Protein AF-A0A2H3NQJ5-F1 (afdb_monomer)

Solvent-accessible surface area (backbone atoms only — not comparable to full-atom values): 18533 Å² total; per-residue (Å²): 135,84,76,85,80,83,85,77,84,80,82,79,84,78,83,82,82,80,86,74,90,75,96,85,81,96,74,94,71,88,72,76,87,71,74,86,77,77,56,73,77,64,46,56,63,53,41,57,52,48,62,59,44,71,72,45,88,49,68,68,53,41,52,52,51,53,57,55,57,72,70,55,54,67,68,58,48,30,53,43,52,56,55,39,70,74,46,59,69,73,58,28,51,56,53,50,62,65,46,46,62,56,49,49,56,52,41,46,54,53,48,50,57,35,65,70,39,98,75,37,52,49,66,61,46,40,46,44,58,22,36,66,80,35,66,71,57,62,62,66,58,50,50,51,51,47,51,51,52,34,52,49,50,47,69,78,42,76,84,56,52,71,71,62,32,53,53,48,48,27,42,42,40,25,73,76,62,52,29,34,42,36,79,91,57,62,82,47,70,54,27,63,23,49,60,46,19,71,73,68,24,32,17,40,33,58,43,37,32,46,53,51,46,57,35,28,54,74,66,69,44,62,52,36,43,26,63,44,73,101,46,32,32,31,30,40,53,64,99,85,48,75,46,34,30,27,40,30,70,45,20,42,77,40,53,74,68,53,56,44,50,47,29,51,74,67,76,38,82,84,53,76,75,56,74,36,70,48,51,43,54,58,52,50,52,49,54,50,48,56,52,32,54,49,20,58,77,70,67,38,62,66,59,25,46,54,46,25,59,70,38,31,92,81,35,88,88,41,74,52,82,130

Foldseek 3Di:
DDDDDDDDDDDDDDDDDDDDDDPDDDDDDPDDPDDPDDPPVVLVVVLVVLLVLCPDPDPVSVVVSLVVLLPDDLVSQLVSLVVLVVDDPVSSVVVVVVCLVSQLVSLLVQLCVQLVDPARDLLSLLQSVQCNVPSNQDSVVLVVLLLVLLVVLCVVCVPDDAPRSLLVLLLCLCPVVVQEEPPPCNLPLLLLRQSSCSVVSYHAQLSLVSSSVSSCVSVVFQKFWFDFVVHIWMWGDDPPDIWIFGSHHSGDIDDVVRSCVSCVVVVHHDDPNRGDGDRSSRSSLVSLVSQLVSCVVVVVVVSNLSSLSSCVVPDVVRDNDD

Structure (mmCIF, N/CA/C/O backbone):
data_AF-A0A2H3NQJ5-F1
#
_entry.id   AF-A0A2H3NQJ5-F1
#
loop_
_atom_site.group_PDB
_atom_site.id
_atom_site.type_symbol
_atom_site.label_atom_id
_atom_site.label_alt_id
_atom_site.label_comp_id
_atom_site.label_asym_id
_atom_site.label_entity_id
_atom_site.label_seq_id
_atom_site.pdbx_PDB_ins_code
_atom_site.Cartn_x
_atom_site.Cartn_y
_atom_site.Cartn_z
_atom_site.occupancy
_atom_site.B_iso_or_equiv
_atom_site.auth_seq_id
_atom_site.auth_comp_id
_atom_site.auth_asym_id
_atom_site.auth_atom_id
_atom_site.pdbx_PDB_model_num
ATOM 1 N N . MET A 1 1 ? -32.827 -16.211 -41.650 1.00 39.16 1 MET A N 1
ATOM 2 C CA . MET A 1 1 ? -31.741 -15.800 -40.738 1.00 39.16 1 MET A CA 1
ATOM 3 C C . MET A 1 1 ? -32.001 -14.355 -40.333 1.00 39.16 1 MET A C 1
ATOM 5 O O . MET A 1 1 ? -31.734 -13.477 -41.144 1.00 39.16 1 MET A O 1
ATOM 9 N N . PRO A 1 2 ? -32.637 -14.089 -39.183 1.00 35.94 2 PRO A N 1
ATOM 10 C CA . PRO A 1 2 ? -32.873 -12.723 -38.732 1.00 35.94 2 PRO A CA 1
ATOM 11 C C . PRO A 1 2 ? -31.587 -12.166 -38.102 1.00 35.94 2 PRO A C 1
ATOM 13 O O . PRO A 1 2 ? -30.926 -12.858 -37.330 1.00 35.94 2 PRO A O 1
ATOM 16 N N . GLY A 1 3 ? -31.211 -10.944 -38.484 1.00 37.00 3 GLY A N 1
ATOM 17 C CA . GLY A 1 3 ? -30.086 -10.211 -37.899 1.00 37.00 3 GLY A CA 1
ATOM 18 C C . GLY A 1 3 ? -30.364 -9.773 -36.454 1.00 37.00 3 GLY A C 1
ATOM 19 O O . GLY A 1 3 ? -31.518 -9.808 -36.016 1.00 37.00 3 GLY A O 1
ATOM 20 N N . PRO A 1 4 ? -29.325 -9.382 -35.696 1.00 37.44 4 PRO A N 1
ATOM 21 C CA . PRO A 1 4 ? -29.484 -9.002 -34.298 1.00 37.44 4 PRO A CA 1
ATOM 22 C C . PRO A 1 4 ? -30.300 -7.701 -34.164 1.00 37.44 4 PRO A C 1
ATOM 24 O O . PRO A 1 4 ? -30.195 -6.823 -35.025 1.00 37.44 4 PRO A O 1
ATOM 27 N N . PRO A 1 5 ? -31.113 -7.561 -33.101 1.00 32.81 5 PRO A N 1
ATOM 28 C CA . PRO A 1 5 ? -31.928 -6.373 -32.877 1.00 32.81 5 PRO A CA 1
ATOM 29 C C . PRO A 1 5 ? -31.076 -5.179 -32.404 1.00 32.81 5 PRO A C 1
ATOM 31 O O . PRO A 1 5 ? -30.013 -5.374 -31.808 1.00 32.81 5 PRO A O 1
ATOM 34 N N . PRO A 1 6 ? -31.535 -3.935 -32.638 1.00 32.53 6 PRO A N 1
ATOM 35 C CA . PRO A 1 6 ? -30.847 -2.735 -32.183 1.00 32.53 6 PRO A CA 1
ATOM 36 C C . PRO A 1 6 ? -30.951 -2.593 -30.660 1.00 32.53 6 PRO A C 1
ATOM 38 O O . PRO A 1 6 ? -32.023 -2.748 -30.075 1.00 32.53 6 PRO A O 1
ATOM 41 N N . VAL A 1 7 ? -29.827 -2.269 -30.021 1.00 32.47 7 VAL A N 1
ATOM 42 C CA . VAL A 1 7 ? -29.774 -1.921 -28.598 1.00 32.47 7 VAL A CA 1
ATOM 43 C C . VAL A 1 7 ? -30.431 -0.555 -28.422 1.00 32.47 7 VAL A C 1
ATOM 45 O O . VAL A 1 7 ? -29.941 0.459 -28.913 1.00 32.47 7 VAL A O 1
ATOM 48 N N . THR A 1 8 ? -31.566 -0.545 -27.733 1.00 27.77 8 THR A N 1
ATOM 49 C CA . THR A 1 8 ? -32.285 0.655 -27.317 1.00 27.77 8 THR A CA 1
ATOM 50 C C . THR A 1 8 ? -31.452 1.436 -26.306 1.00 27.77 8 THR A C 1
ATOM 52 O O . THR A 1 8 ? -31.120 0.933 -25.232 1.00 27.77 8 THR A O 1
ATOM 55 N N . SER A 1 9 ? -31.139 2.681 -26.655 1.00 31.03 9 SER A N 1
ATOM 56 C CA . SER A 1 9 ? -30.641 3.717 -25.759 1.00 31.03 9 SER A CA 1
ATOM 57 C C . SER A 1 9 ? -31.668 3.985 -24.655 1.00 31.03 9 SER A C 1
ATOM 59 O O . SER A 1 9 ? -32.701 4.601 -24.907 1.00 31.03 9 SER A O 1
ATOM 61 N N . GLY A 1 10 ? -31.386 3.504 -23.444 1.00 24.30 10 GLY A N 1
ATOM 62 C CA . GLY A 1 10 ? -32.101 3.902 -22.236 1.00 24.30 10 GLY A CA 1
ATOM 63 C C . GLY A 1 10 ? -31.717 5.329 -21.858 1.00 24.30 10 GLY A C 1
ATOM 64 O O . GLY A 1 10 ? -30.556 5.618 -21.574 1.00 24.30 10 GLY A O 1
ATOM 65 N N . GLU A 1 11 ? -32.707 6.207 -21.928 1.00 25.70 11 GLU A N 1
ATOM 66 C CA . GLU A 1 11 ? -32.653 7.635 -21.652 1.00 25.70 11 GLU A CA 1
ATOM 67 C C . GLU A 1 11 ? -32.213 7.940 -20.212 1.00 25.70 11 GLU A C 1
ATOM 69 O O . GLU A 1 11 ? -32.699 7.364 -19.239 1.00 25.70 11 GLU A O 1
ATOM 74 N N . TRP A 1 12 ? -31.303 8.905 -20.087 1.00 25.20 12 TRP A N 1
ATOM 75 C CA . TRP A 1 12 ? -30.943 9.555 -18.833 1.00 25.20 12 TRP A CA 1
ATOM 76 C C . TRP A 1 12 ? -31.969 10.656 -18.531 1.00 25.20 12 TRP A C 1
ATOM 78 O O . TRP A 1 12 ? -32.197 11.529 -19.368 1.00 25.20 12 TRP A O 1
ATOM 88 N N . MET A 1 13 ? -32.557 10.664 -17.331 1.00 24.94 13 MET A N 1
ATOM 89 C CA . MET A 1 13 ? -33.287 11.837 -16.827 1.00 24.94 13 MET A CA 1
ATOM 90 C C . MET A 1 13 ? -32.313 12.981 -16.466 1.00 24.94 13 MET A C 1
ATOM 92 O O . MET A 1 13 ? -31.151 12.727 -16.143 1.00 24.94 13 MET A O 1
ATOM 96 N N . PRO A 1 14 ? -32.755 14.250 -16.572 1.00 29.59 14 PRO A N 1
ATOM 97 C CA . PRO A 1 14 ? -31.901 15.355 -16.987 1.00 29.59 14 PRO A CA 1
ATOM 98 C C . PRO A 1 14 ? -31.090 15.980 -15.850 1.00 29.59 14 PRO A C 1
ATOM 100 O O . PRO A 1 14 ? -31.565 16.165 -14.730 1.00 29.59 14 PRO A O 1
ATOM 103 N N . LEU A 1 15 ? -29.876 16.411 -16.199 1.00 28.33 15 LEU A N 1
ATOM 104 C CA . LEU A 1 15 ? -29.084 17.358 -15.422 1.00 28.33 15 LEU A CA 1
ATOM 105 C C . LEU A 1 15 ? -29.879 18.660 -15.253 1.00 28.33 15 LEU A C 1
ATOM 107 O O . LEU A 1 15 ? -30.197 19.342 -16.231 1.00 28.33 15 LEU A O 1
ATOM 111 N N . VAL A 1 16 ? -30.180 19.019 -14.006 1.00 27.77 16 VAL A N 1
ATOM 112 C CA . VAL A 1 16 ? -30.728 20.334 -13.667 1.00 27.77 16 VAL A CA 1
ATOM 113 C C . VAL A 1 16 ? -29.696 21.394 -14.053 1.00 27.77 16 VAL A C 1
ATOM 115 O O . VAL A 1 16 ? -28.603 21.462 -13.493 1.00 27.77 16 VAL A O 1
ATOM 118 N N . ARG A 1 17 ? -30.050 22.230 -15.035 1.00 27.22 17 ARG A N 1
ATOM 119 C CA . ARG A 1 17 ? -29.324 23.459 -15.367 1.00 27.22 17 ARG A CA 1
ATOM 120 C C . ARG A 1 17 ? -29.487 24.448 -14.219 1.00 27.22 17 ARG A C 1
ATOM 122 O O . ARG A 1 17 ? -30.580 24.967 -14.017 1.00 27.22 17 ARG A O 1
ATOM 129 N N . ILE A 1 18 ? -28.392 24.790 -13.553 1.00 29.72 18 ILE A N 1
ATOM 130 C CA . ILE A 1 18 ? -28.294 26.068 -12.850 1.00 29.72 18 ILE A CA 1
ATOM 131 C C . ILE A 1 18 ? -27.551 27.014 -13.791 1.00 29.72 18 ILE A C 1
ATOM 133 O O . ILE A 1 18 ? -26.343 26.913 -13.984 1.00 29.72 18 ILE A O 1
ATOM 137 N N . GLN A 1 19 ? -28.308 27.898 -14.444 1.00 28.69 19 GLN A N 1
ATOM 138 C CA . GLN A 1 19 ? -27.752 29.073 -15.104 1.00 28.69 19 GLN A CA 1
ATOM 139 C C . GLN A 1 19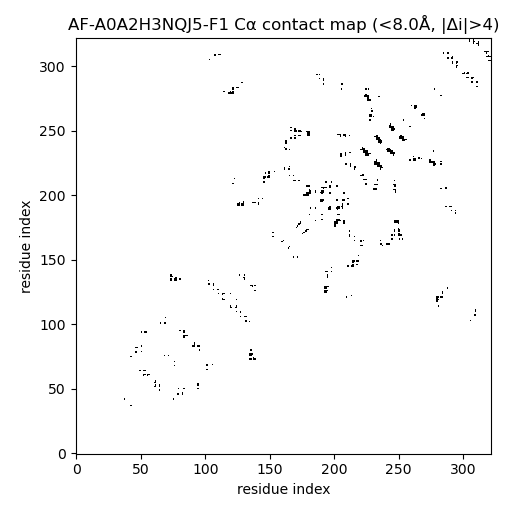 ? -27.285 30.046 -14.022 1.00 28.69 19 GLN A C 1
ATOM 141 O O . GLN A 1 19 ? -28.103 30.700 -13.382 1.00 28.69 19 GLN A O 1
ATOM 146 N N . THR A 1 20 ? -25.977 30.207 -13.870 1.00 33.88 20 THR A N 1
ATOM 147 C CA . THR A 1 20 ? -25.414 31.481 -13.425 1.00 33.88 20 THR A CA 1
ATOM 148 C C . THR A 1 20 ? -24.554 32.009 -14.561 1.00 33.88 20 THR A C 1
ATOM 150 O O . THR A 1 20 ? -23.629 31.365 -15.051 1.00 33.88 20 THR A O 1
ATOM 153 N N . GLY A 1 21 ? -24.986 33.144 -15.105 1.00 32.59 21 GLY A N 1
ATOM 154 C CA . GLY A 1 21 ? -24.383 33.741 -16.280 1.00 32.59 21 GLY A CA 1
ATOM 155 C C . GLY A 1 21 ? -22.979 34.257 -15.993 1.00 32.59 21 GLY A C 1
ATOM 156 O O . GLY A 1 21 ? -22.782 35.055 -15.086 1.00 32.59 21 GLY A O 1
ATOM 157 N N . CYS A 1 22 ? -22.036 33.882 -16.847 1.00 28.97 22 CYS A N 1
ATOM 158 C CA . CYS A 1 22 ? -20.988 34.784 -17.300 1.00 28.97 22 CYS A CA 1
ATOM 159 C C . CYS A 1 22 ? -20.551 34.326 -18.696 1.00 28.97 22 CYS A C 1
ATOM 161 O O . CYS A 1 22 ? -20.112 33.193 -18.887 1.00 28.97 22 CYS A O 1
ATOM 163 N N . ARG A 1 23 ? -20.764 35.173 -19.709 1.00 41.03 23 ARG A N 1
ATOM 164 C CA . ARG A 1 23 ? -20.297 34.915 -21.075 1.00 41.03 23 ARG A CA 1
ATOM 165 C C . ARG A 1 23 ? -18.791 35.177 -21.113 1.00 41.03 23 ARG A C 1
ATOM 167 O O . ARG A 1 23 ? -18.393 36.314 -20.896 1.00 41.03 23 ARG A O 1
ATOM 174 N N . SER A 1 24 ? -18.025 34.141 -21.464 1.00 36.78 24 SER A N 1
ATOM 175 C CA . SER A 1 24 ? -16.612 34.112 -21.906 1.00 36.78 24 SER A CA 1
ATOM 176 C C . SER A 1 24 ? -15.655 33.354 -20.975 1.00 36.78 24 SER A C 1
ATOM 178 O O . SER A 1 24 ? -15.079 33.909 -20.053 1.00 36.78 24 SER A O 1
ATOM 180 N N . CYS A 1 25 ? -15.514 32.050 -21.229 1.00 30.89 25 CYS A N 1
ATOM 181 C CA . CYS A 1 25 ? -14.252 31.294 -21.282 1.00 30.89 25 CYS A CA 1
ATOM 182 C C . CYS A 1 25 ? -14.587 29.798 -21.347 1.00 30.89 25 CYS A C 1
ATOM 184 O O . CYS A 1 25 ? -15.244 29.259 -20.461 1.00 30.89 25 CYS A O 1
ATOM 186 N N . ASN A 1 26 ? -14.161 29.140 -22.425 1.00 31.27 26 ASN A N 1
ATOM 187 C CA . ASN A 1 26 ? -14.339 27.710 -22.653 1.00 31.27 26 ASN A CA 1
ATOM 188 C C . ASN A 1 26 ? -13.093 26.976 -22.132 1.00 31.27 26 ASN A C 1
ATOM 190 O O . ASN A 1 26 ? -12.083 26.920 -22.828 1.00 31.27 26 ASN A O 1
ATOM 194 N N . THR A 1 27 ? -13.163 26.403 -20.933 1.00 31.47 27 THR A N 1
ATOM 195 C CA . THR A 1 27 ? -12.237 25.358 -20.467 1.00 31.47 27 THR A CA 1
ATOM 196 C C . THR A 1 27 ? -13.037 24.313 -19.692 1.00 31.47 27 THR A C 1
ATOM 198 O O . THR A 1 27 ? -13.597 24.577 -18.631 1.00 31.47 27 THR A O 1
ATOM 201 N N . HIS A 1 28 ? -13.148 23.113 -20.263 1.00 28.08 28 HIS A N 1
ATOM 202 C CA . HIS A 1 28 ? -13.833 21.984 -19.643 1.00 28.08 28 HIS A CA 1
ATOM 203 C C . HIS A 1 28 ? -12.902 21.306 -18.632 1.00 28.08 28 HIS A C 1
ATOM 205 O O . HIS A 1 28 ? -12.124 20.426 -18.989 1.00 28.08 28 HIS A O 1
ATOM 211 N N . THR A 1 29 ? -12.997 21.707 -17.365 1.00 28.19 29 THR A N 1
ATOM 212 C CA . THR A 1 29 ? -12.421 20.958 -16.242 1.00 28.19 29 THR A CA 1
ATOM 213 C C . THR A 1 29 ? -13.500 20.038 -15.674 1.00 28.19 29 THR A C 1
ATOM 215 O O . THR A 1 29 ? -14.546 20.505 -15.225 1.00 28.19 29 THR A O 1
ATOM 218 N N . LEU A 1 30 ? -13.255 18.725 -15.694 1.00 27.84 30 LEU A N 1
ATOM 219 C CA . LEU A 1 30 ? -14.025 17.739 -14.932 1.00 27.84 30 LEU A CA 1
ATOM 220 C C . LEU A 1 30 ? -13.835 18.033 -13.437 1.00 27.84 30 LEU A C 1
ATOM 222 O O . LEU A 1 30 ? -12.858 17.608 -12.826 1.00 27.84 30 LEU A O 1
ATOM 226 N N . ALA A 1 31 ? -14.750 18.805 -12.856 1.00 27.73 31 ALA A N 1
ATOM 227 C CA . ALA A 1 31 ? -14.790 19.029 -11.421 1.00 27.73 31 ALA A CA 1
ATOM 228 C C . ALA A 1 31 ? -15.310 17.755 -10.742 1.00 27.73 31 ALA A C 1
ATOM 230 O O . ALA A 1 31 ? -16.482 17.395 -10.869 1.00 27.73 31 ALA A O 1
ATOM 231 N N . LEU A 1 32 ? -14.423 17.065 -10.023 1.00 30.38 32 LEU A N 1
ATOM 232 C CA . LEU A 1 32 ? -14.813 16.119 -8.984 1.00 30.38 32 LEU A CA 1
ATOM 233 C C . LEU A 1 32 ? -15.779 16.847 -8.045 1.00 30.38 32 LEU A C 1
ATOM 235 O O . LEU A 1 32 ? -15.437 17.901 -7.509 1.00 30.38 32 LEU A O 1
ATOM 239 N N . VAL A 1 33 ? -16.980 16.301 -7.856 1.00 26.84 33 VAL A N 1
ATOM 240 C CA . VAL A 1 33 ? -17.909 16.775 -6.827 1.00 26.84 33 VAL A CA 1
ATOM 241 C C . VAL A 1 33 ? -17.257 16.489 -5.476 1.00 26.84 33 VAL A C 1
ATOM 243 O O . VAL A 1 33 ? -17.394 15.405 -4.911 1.00 26.84 33 VAL A O 1
ATOM 246 N N . GLN A 1 34 ? -16.477 17.447 -4.985 1.00 31.94 34 GLN A N 1
ATOM 247 C CA . GLN A 1 34 ? -15.993 17.448 -3.617 1.00 31.94 34 GLN A CA 1
ATOM 248 C C . GLN A 1 34 ? -17.206 17.675 -2.715 1.00 31.94 34 GLN A C 1
ATOM 250 O O . GLN A 1 34 ? -17.967 18.629 -2.893 1.00 31.94 34 GLN A O 1
ATOM 255 N N . ARG A 1 35 ? -17.413 16.763 -1.759 1.00 35.91 35 ARG A N 1
ATOM 256 C CA . ARG A 1 35 ? -18.333 17.006 -0.646 1.00 35.91 35 ARG A CA 1
ATOM 257 C C . ARG A 1 35 ? -17.916 18.309 0.052 1.00 35.91 35 ARG A C 1
ATOM 259 O O . ARG A 1 35 ? -16.716 18.569 0.142 1.00 35.91 35 ARG A O 1
ATOM 266 N N . PRO A 1 36 ? -18.861 19.113 0.564 1.00 30.53 36 PRO A N 1
ATOM 267 C CA . PRO A 1 36 ? -18.507 20.279 1.359 1.00 30.53 36 PRO A CA 1
ATOM 268 C C . PRO A 1 36 ? -17.707 19.823 2.585 1.00 30.53 36 PRO A C 1
ATOM 270 O O . PRO A 1 36 ? -18.221 19.102 3.438 1.00 30.53 36 PRO A O 1
ATOM 273 N N . VAL A 1 37 ? -16.437 20.224 2.643 1.00 41.91 37 VAL A N 1
ATOM 274 C CA . VAL A 1 37 ? -15.564 20.023 3.803 1.00 41.91 37 VAL A CA 1
ATOM 275 C C . VAL A 1 37 ? -16.144 20.845 4.953 1.00 41.91 37 VAL A C 1
ATOM 277 O O . VAL A 1 37 ? -16.299 22.063 4.823 1.00 41.91 37 VAL A O 1
ATOM 280 N N . ARG A 1 38 ? -16.513 20.201 6.070 1.00 47.53 38 ARG A N 1
ATOM 281 C CA . ARG A 1 38 ? -16.968 20.932 7.262 1.00 47.53 38 ARG A CA 1
ATOM 282 C C . ARG A 1 38 ? -15.801 21.803 7.766 1.00 47.53 38 ARG A C 1
ATOM 284 O O . ARG A 1 38 ? -14.684 21.303 7.892 1.00 47.53 38 ARG A O 1
ATOM 291 N N . PRO A 1 39 ? -16.009 23.100 8.058 1.00 38.41 39 PRO A N 1
ATOM 292 C CA . PRO A 1 39 ? -14.931 23.957 8.545 1.00 38.41 39 PRO A CA 1
ATOM 293 C C . PRO A 1 39 ? -14.384 23.434 9.885 1.00 38.41 39 PRO A C 1
ATOM 295 O O . PRO A 1 39 ? -15.160 23.101 10.782 1.00 38.41 39 PRO A O 1
ATOM 298 N N . ARG A 1 40 ? -13.049 23.397 10.042 1.00 42.28 40 ARG A N 1
ATOM 299 C CA . ARG A 1 40 ? -12.340 22.835 11.218 1.00 42.28 40 ARG A CA 1
ATOM 300 C C . ARG A 1 40 ? -12.860 23.347 12.577 1.00 42.28 40 ARG A C 1
ATOM 302 O O . ARG A 1 40 ? -12.919 22.572 13.523 1.00 42.28 40 ARG A O 1
ATOM 309 N N . CYS A 1 41 ? -13.305 24.605 12.677 1.00 32.66 41 CYS A N 1
ATOM 310 C CA . CYS A 1 41 ? -13.897 25.156 13.911 1.00 32.66 41 CYS A CA 1
ATOM 311 C C . CYS A 1 41 ? -15.306 24.629 14.239 1.00 32.66 41 CYS A C 1
ATOM 313 O O . CYS A 1 41 ? -15.667 24.583 15.408 1.00 32.66 41 CYS A O 1
ATOM 315 N N . ALA A 1 42 ? -16.109 24.229 13.248 1.00 41.97 42 ALA A N 1
ATOM 316 C CA . ALA A 1 42 ? -17.418 23.611 13.491 1.00 41.97 42 ALA A CA 1
ATOM 317 C C . ALA A 1 42 ? -17.287 22.123 13.860 1.00 41.97 42 ALA A C 1
ATOM 319 O O . ALA A 1 42 ? -18.167 21.556 14.508 1.00 41.97 42 ALA A O 1
ATOM 320 N N . MET A 1 43 ? -16.173 21.494 13.470 1.00 52.62 43 MET A N 1
ATOM 321 C CA . MET A 1 43 ? -15.876 20.105 13.810 1.00 52.62 43 MET A CA 1
ATOM 322 C C . MET A 1 43 ? -15.557 19.928 15.297 1.00 52.62 43 MET A C 1
ATOM 324 O O . MET A 1 43 ? -16.009 18.942 15.864 1.00 52.62 43 MET A O 1
ATOM 328 N N . SER A 1 44 ? -14.885 20.876 15.965 1.00 56.06 44 SER A N 1
ATOM 329 C CA . SER A 1 44 ? -14.531 20.719 17.389 1.00 56.06 44 SER A CA 1
ATOM 330 C C . SER A 1 44 ? -15.755 20.665 18.313 1.00 56.06 44 SER A C 1
ATOM 332 O O . SER A 1 44 ? -15.840 19.778 19.158 1.00 56.06 44 SER A O 1
ATOM 334 N N . ALA A 1 45 ? -16.747 21.539 18.107 1.00 54.97 45 ALA A N 1
ATOM 335 C CA . ALA A 1 45 ? -17.991 21.533 18.884 1.00 54.97 45 ALA A CA 1
ATOM 336 C C . ALA A 1 45 ? -18.842 20.274 18.618 1.00 54.97 45 ALA A C 1
ATOM 338 O O . ALA A 1 45 ? -19.453 19.727 19.533 1.00 54.97 45 ALA A O 1
ATOM 339 N N . SER A 1 46 ? -18.843 19.782 17.372 1.00 67.69 46 SER A N 1
ATOM 340 C CA . SER A 1 46 ? -19.536 18.546 16.984 1.00 67.69 46 SER A CA 1
ATOM 341 C C . SER A 1 46 ? -18.862 17.295 17.559 1.00 67.69 46 SER A C 1
ATOM 343 O O . SER A 1 46 ? -19.547 16.367 17.977 1.00 67.69 46 SER A O 1
ATOM 345 N N . VAL A 1 47 ? -17.527 17.267 17.595 1.00 68.06 47 VAL A N 1
ATOM 346 C CA . VAL A 1 47 ? -16.726 16.175 18.168 1.00 68.06 47 VAL A CA 1
ATOM 347 C C . VAL A 1 47 ? -16.939 16.084 19.678 1.00 68.06 47 VAL A C 1
ATOM 349 O O . VAL A 1 47 ? -17.191 14.999 20.194 1.00 68.06 47 VAL A O 1
ATOM 352 N N . GLN A 1 48 ? -16.935 17.217 20.381 1.00 69.62 48 GLN A N 1
ATOM 353 C CA . GLN A 1 48 ? -17.118 17.251 21.834 1.00 69.62 48 GLN A CA 1
ATOM 354 C C . GLN A 1 48 ? -18.533 16.822 22.267 1.00 69.62 48 GLN A C 1
ATOM 356 O O . GLN A 1 48 ? -18.704 16.143 23.282 1.00 69.62 48 GLN A O 1
ATOM 361 N N . ALA A 1 49 ? -19.549 17.153 21.464 1.00 73.88 49 ALA A N 1
ATOM 362 C CA . ALA A 1 49 ? -20.908 16.658 21.664 1.00 73.88 49 ALA A CA 1
ATOM 363 C C . ALA A 1 49 ? -20.998 15.135 21.463 1.00 73.88 49 ALA A C 1
ATOM 365 O O . ALA A 1 49 ? -21.591 14.449 22.289 1.00 73.88 49 ALA A O 1
ATOM 366 N N . LEU A 1 50 ? -20.368 14.588 20.418 1.00 73.38 50 LEU A N 1
ATOM 367 C CA . LEU A 1 50 ? -20.381 13.144 20.152 1.00 73.38 50 LEU A CA 1
ATOM 368 C C . LEU A 1 50 ? -19.667 12.333 21.230 1.00 73.38 50 LEU A C 1
ATOM 370 O O . LEU A 1 50 ? -20.170 11.290 21.620 1.00 73.38 50 LEU A O 1
ATOM 374 N N . VAL A 1 51 ? -18.545 12.828 21.751 1.00 74.56 51 VAL A N 1
ATOM 375 C CA . VAL A 1 51 ? -17.836 12.193 22.874 1.00 74.56 51 VAL A CA 1
ATOM 376 C C . VAL A 1 51 ? -18.702 12.146 24.128 1.00 74.56 51 VAL A C 1
ATOM 378 O O . VAL A 1 51 ? -18.682 11.161 24.852 1.00 74.56 51 VAL A O 1
ATOM 381 N N . THR A 1 52 ? -19.507 13.182 24.359 1.00 76.56 52 THR A N 1
ATOM 382 C CA . THR A 1 52 ? -20.446 13.212 25.487 1.00 76.56 52 THR A CA 1
ATOM 383 C C . THR A 1 52 ? -21.602 12.227 25.284 1.00 76.56 52 THR A C 1
ATOM 385 O O . THR A 1 52 ? -22.022 11.571 26.228 1.00 76.56 52 THR A O 1
ATOM 388 N N . LEU A 1 53 ? -22.104 12.110 24.051 1.00 79.44 53 LEU A N 1
ATOM 389 C CA . LEU A 1 53 ? -23.223 11.230 23.702 1.00 79.44 53 LEU A CA 1
ATOM 390 C C . LEU A 1 53 ? -22.824 9.750 23.572 1.00 79.44 53 LEU A C 1
ATOM 392 O O . LEU A 1 53 ? -23.687 8.887 23.687 1.00 79.44 53 LEU A O 1
ATOM 396 N N . LEU A 1 54 ? -21.543 9.445 23.333 1.00 75.44 54 LEU A N 1
ATOM 397 C CA . LEU A 1 54 ? -21.023 8.071 23.324 1.00 75.44 54 LEU A CA 1
ATOM 398 C C . LEU A 1 54 ? -21.111 7.399 24.704 1.00 75.44 54 LEU A C 1
ATOM 400 O O . LEU A 1 54 ? -21.214 6.180 24.772 1.00 75.44 54 LEU A O 1
ATOM 404 N N . ASP A 1 55 ? -21.140 8.176 25.787 1.00 74.50 55 ASP A N 1
ATOM 405 C CA . ASP A 1 55 ? -21.301 7.663 27.153 1.00 74.50 55 ASP A CA 1
ATOM 406 C C . ASP A 1 55 ? -22.780 7.579 27.596 1.00 74.50 55 ASP A C 1
ATOM 408 O O . ASP A 1 55 ? -23.068 7.228 28.742 1.00 74.50 55 ASP A O 1
ATOM 412 N N . ASP A 1 56 ? -23.739 7.905 26.719 1.00 79.38 56 ASP A N 1
ATOM 413 C CA . ASP A 1 56 ? -25.164 7.889 27.061 1.00 79.38 56 ASP A CA 1
ATOM 414 C C . ASP A 1 56 ? -25.689 6.437 27.162 1.00 79.38 56 ASP A C 1
ATOM 416 O O . ASP A 1 56 ? -25.503 5.651 26.223 1.00 79.38 56 ASP A O 1
ATOM 420 N N . PRO A 1 57 ? -26.341 6.040 28.275 1.00 77.06 57 PRO A N 1
ATOM 421 C CA . PRO A 1 57 ? -26.890 4.693 28.438 1.00 77.06 57 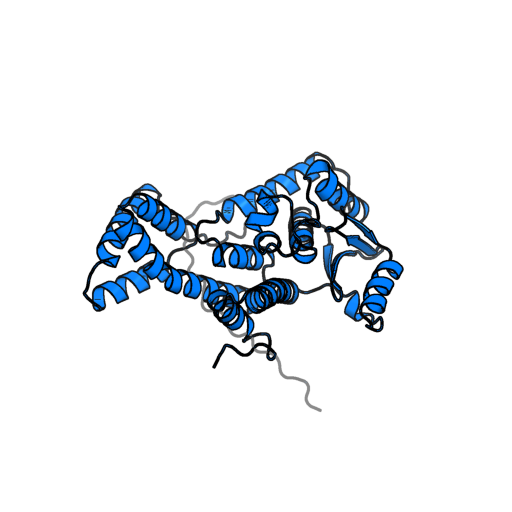PRO A CA 1
ATOM 422 C C . PRO A 1 57 ? -28.134 4.426 27.572 1.00 77.06 57 PRO A C 1
ATOM 424 O O . PRO A 1 57 ? -28.563 3.274 27.462 1.00 77.06 57 PRO A O 1
ATOM 427 N N . ASP A 1 58 ? -28.748 5.453 26.977 1.00 86.44 58 ASP A N 1
ATOM 428 C CA . ASP A 1 58 ? -29.933 5.307 26.140 1.00 86.44 58 ASP A CA 1
ATOM 429 C C . ASP A 1 58 ? -29.597 4.671 24.778 1.00 86.44 58 ASP A C 1
ATOM 431 O O . ASP A 1 58 ? -28.825 5.188 23.963 1.00 86.44 58 ASP A O 1
ATOM 435 N N . ALA A 1 59 ? -30.239 3.537 24.487 1.00 84.00 59 ALA A N 1
ATOM 436 C CA . ALA A 1 59 ? -30.013 2.779 23.257 1.00 84.00 59 ALA A CA 1
ATOM 437 C C . ALA A 1 59 ? -30.392 3.554 21.976 1.00 84.00 59 ALA A C 1
ATOM 439 O O . ALA A 1 59 ? -29.814 3.320 20.907 1.00 84.00 59 ALA A O 1
ATOM 440 N N . THR A 1 60 ? -31.347 4.483 22.058 1.00 86.50 60 THR A N 1
ATOM 441 C CA . THR A 1 60 ? -31.750 5.348 20.940 1.00 86.50 60 THR A CA 1
ATOM 442 C C . THR A 1 60 ? -30.657 6.368 20.646 1.00 86.50 60 THR A C 1
ATOM 444 O O . THR A 1 60 ? -30.311 6.566 19.477 1.00 86.50 60 THR A O 1
ATOM 447 N N . VAL A 1 61 ? -30.077 6.968 21.691 1.00 83.94 61 VAL A N 1
ATOM 448 C CA . VAL A 1 61 ? -28.946 7.901 21.578 1.00 83.94 61 VAL A CA 1
ATOM 449 C C . VAL A 1 61 ? -27.739 7.191 20.976 1.00 83.94 61 VAL A C 1
ATOM 451 O O . VAL A 1 61 ? -27.220 7.642 19.955 1.00 83.94 61 VAL A O 1
ATOM 454 N N . GLN A 1 62 ? -27.371 6.022 21.504 1.00 80.56 62 GLN A N 1
ATOM 455 C CA . GLN A 1 62 ? -26.282 5.197 20.969 1.00 80.56 62 GLN A CA 1
ATOM 456 C C . GLN A 1 62 ? -26.475 4.865 19.483 1.00 80.56 62 GLN A C 1
ATOM 458 O O . GLN A 1 62 ? -25.560 5.007 18.669 1.00 80.56 62 GLN A O 1
ATOM 463 N N . THR A 1 63 ? -27.693 4.484 19.088 1.00 83.25 63 THR A N 1
ATOM 464 C CA . THR A 1 63 ? -28.019 4.199 17.682 1.00 83.25 63 THR A CA 1
ATOM 465 C C . THR A 1 63 ? -27.860 5.440 16.797 1.00 83.25 63 THR A C 1
ATOM 467 O O . THR A 1 63 ? -27.322 5.352 15.689 1.00 83.25 63 THR A O 1
ATOM 470 N N . ALA A 1 64 ? -28.301 6.609 17.269 1.00 84.00 64 ALA A N 1
ATOM 471 C CA . ALA A 1 64 ? -28.172 7.866 16.538 1.00 84.00 64 ALA A CA 1
ATOM 472 C C . ALA A 1 64 ? -26.704 8.301 16.386 1.00 84.00 64 ALA A C 1
ATOM 474 O O . ALA A 1 64 ? -26.295 8.680 15.286 1.00 84.00 64 ALA A O 1
ATOM 475 N N . VAL A 1 65 ? -25.902 8.182 17.448 1.00 84.31 65 VAL A N 1
ATOM 476 C CA . VAL A 1 65 ? -24.462 8.485 17.443 1.00 84.31 65 VAL A CA 1
ATOM 477 C C . VAL A 1 65 ? -23.723 7.584 16.462 1.00 84.31 65 VAL A C 1
ATOM 479 O O . VAL A 1 65 ? -22.998 8.082 15.604 1.00 84.31 65 VAL A O 1
ATOM 482 N N . ARG A 1 66 ? -23.962 6.267 16.508 1.00 81.25 66 ARG A N 1
ATOM 483 C CA . ARG A 1 66 ? -23.374 5.311 15.553 1.00 81.25 66 ARG A CA 1
ATOM 484 C C . ARG A 1 66 ? -23.730 5.654 14.110 1.00 81.25 66 ARG A C 1
ATOM 486 O O . ARG A 1 66 ? -22.870 5.618 13.230 1.00 81.25 66 ARG A O 1
ATOM 493 N N . LYS A 1 67 ? -24.988 6.029 13.859 1.00 83.31 67 LYS A N 1
ATOM 494 C CA . LYS A 1 67 ? -25.436 6.457 12.532 1.00 83.31 67 LYS A CA 1
ATOM 495 C C . LYS A 1 67 ? -24.693 7.709 12.062 1.00 83.31 67 LYS A C 1
ATOM 497 O O . LYS A 1 67 ? -24.248 7.716 10.917 1.00 83.31 67 LYS A O 1
ATOM 502 N N . GLU A 1 68 ? -24.521 8.719 12.914 1.00 84.12 68 GLU A N 1
ATOM 503 C CA . GLU A 1 68 ? -23.756 9.928 12.572 1.00 84.12 68 GLU A CA 1
ATOM 504 C C . GLU A 1 68 ? -22.275 9.599 12.326 1.00 84.12 68 GLU A C 1
ATOM 506 O O . GLU A 1 68 ? -21.742 9.969 11.280 1.00 84.12 68 GLU A O 1
ATOM 511 N N . LEU A 1 69 ? -21.632 8.826 13.209 1.00 82.94 69 LEU A N 1
ATOM 512 C CA . LEU A 1 69 ? -20.231 8.404 13.062 1.00 82.94 69 LEU A CA 1
ATOM 513 C C . LEU A 1 69 ? -19.993 7.614 11.773 1.00 82.94 69 LEU A C 1
ATOM 515 O O . LEU A 1 69 ? -18.973 7.794 11.118 1.00 82.94 69 LEU A O 1
ATOM 519 N N . SER A 1 70 ? -20.965 6.814 11.330 1.00 79.50 70 SER A N 1
ATOM 520 C CA . SER A 1 70 ? -20.866 6.086 10.059 1.00 79.50 70 SER A CA 1
ATOM 521 C C . SER A 1 70 ? -20.790 6.992 8.817 1.00 79.50 70 SER A C 1
ATOM 523 O O . SER A 1 70 ? -20.497 6.511 7.719 1.00 79.50 70 SER A O 1
ATOM 525 N N . THR A 1 71 ? -21.080 8.291 8.967 1.00 82.38 71 THR A N 1
ATOM 526 C CA . THR A 1 71 ? -20.952 9.293 7.900 1.00 82.38 71 THR A CA 1
ATOM 527 C C . THR A 1 71 ? -19.578 9.965 7.857 1.00 82.38 71 THR A C 1
ATOM 529 O O . THR A 1 71 ? -19.280 10.632 6.860 1.00 82.38 71 THR A O 1
ATOM 532 N N . TYR A 1 72 ? -18.754 9.781 8.895 1.00 81.38 72 TYR A N 1
ATOM 533 C CA . TYR A 1 72 ? -17.445 10.416 9.034 1.00 81.38 72 TYR A CA 1
ATOM 534 C C . TYR A 1 72 ? -16.441 9.823 8.039 1.00 81.38 72 TYR A C 1
ATOM 536 O O . TYR A 1 72 ? -16.540 8.663 7.635 1.00 81.38 72 TYR A O 1
ATOM 544 N N . GLY A 1 73 ? -15.478 10.632 7.607 1.00 75.44 73 GLY A N 1
ATOM 545 C CA . GLY A 1 73 ? -14.303 10.175 6.878 1.00 75.44 73 GLY A CA 1
ATOM 546 C C . GLY A 1 73 ? -13.114 9.915 7.814 1.00 75.44 73 GLY A C 1
ATOM 547 O O . GLY A 1 73 ? -13.235 10.039 9.037 1.00 75.44 73 GLY A O 1
ATOM 548 N N . PRO A 1 74 ? -11.951 9.549 7.242 1.00 76.75 74 PRO A N 1
ATOM 549 C CA . PRO A 1 74 ? -10.720 9.330 8.000 1.00 76.75 74 PRO A CA 1
ATOM 550 C C . PRO A 1 74 ? -10.296 10.534 8.848 1.00 76.75 74 PRO A C 1
ATOM 552 O O . PRO A 1 74 ? -9.970 10.362 10.018 1.00 76.75 74 PRO A O 1
ATOM 555 N N . ASP A 1 75 ? -10.361 11.748 8.297 1.00 78.69 75 ASP A N 1
ATOM 556 C CA . ASP A 1 75 ? -9.932 12.968 8.989 1.00 78.69 75 ASP A CA 1
ATOM 557 C C . ASP A 1 75 ? -10.829 13.298 10.189 1.00 78.69 75 ASP A C 1
ATOM 559 O O . ASP A 1 75 ? -10.337 13.661 11.258 1.00 78.69 75 ASP A O 1
ATOM 563 N N . GLU A 1 76 ? -12.152 13.177 10.029 1.00 81.88 76 GLU A N 1
ATOM 564 C CA . GLU A 1 76 ? -13.093 13.457 11.113 1.00 81.88 76 GLU A CA 1
ATOM 565 C C . GLU A 1 76 ? -12.957 12.439 12.251 1.00 81.88 76 GLU A C 1
ATOM 567 O O . GLU A 1 76 ? -13.032 12.813 13.424 1.00 81.88 76 GLU A O 1
ATOM 572 N N . LEU A 1 77 ? -12.709 11.165 11.924 1.00 82.31 77 LEU A N 1
ATOM 573 C CA . LEU A 1 77 ? -12.425 10.133 12.923 1.00 82.31 77 LEU A CA 1
ATOM 574 C C . LEU A 1 77 ? -11.073 10.335 13.609 1.00 82.31 77 LEU A C 1
ATOM 576 O O . LEU A 1 77 ? -10.992 10.164 14.824 1.00 82.31 77 LEU A O 1
ATOM 580 N N . ALA A 1 78 ? -10.034 10.735 12.876 1.00 82.31 78 ALA A N 1
ATOM 581 C CA . ALA A 1 78 ? -8.738 11.058 13.465 1.00 82.31 78 ALA A CA 1
ATOM 582 C C . ALA A 1 78 ? -8.855 12.240 14.445 1.00 82.31 78 ALA A C 1
ATOM 584 O O . ALA A 1 78 ? -8.325 12.182 15.552 1.00 82.31 78 ALA A O 1
ATOM 585 N N . ALA A 1 79 ? -9.616 13.281 14.092 1.00 82.69 79 ALA A N 1
ATOM 586 C CA . ALA A 1 79 ? -9.881 14.407 14.988 1.00 82.69 79 ALA A CA 1
ATOM 587 C C . ALA A 1 79 ? -10.663 13.985 16.248 1.00 82.69 79 ALA A C 1
ATOM 589 O O . ALA A 1 79 ? -10.356 14.443 17.350 1.00 82.69 79 ALA A O 1
ATOM 590 N N . LEU A 1 80 ? -11.648 13.091 16.102 1.00 85.25 80 LEU A N 1
ATOM 591 C CA . LEU A 1 80 ? -12.380 12.511 17.231 1.00 85.25 80 LEU A CA 1
ATOM 592 C C . LEU A 1 80 ? -11.446 11.724 18.163 1.00 85.25 80 LEU A C 1
ATOM 594 O O . LEU A 1 80 ? -11.472 11.938 19.373 1.00 85.25 80 LEU A O 1
ATOM 598 N N . ARG A 1 81 ? -10.582 10.864 17.614 1.00 86.19 81 ARG A N 1
ATOM 599 C CA . ARG A 1 81 ? -9.608 10.077 18.388 1.00 86.19 81 ARG A CA 1
ATOM 600 C C . ARG A 1 81 ? -8.574 10.956 19.087 1.00 86.19 81 ARG A C 1
ATOM 602 O O . ARG A 1 81 ? -8.294 10.732 20.260 1.00 86.19 81 ARG A O 1
ATOM 609 N N . GLN A 1 82 ? -8.078 12.002 18.425 1.00 86.31 82 GLN A N 1
ATOM 610 C CA . GLN A 1 82 ? -7.204 12.997 19.055 1.00 86.31 82 GLN A CA 1
ATOM 611 C C . GLN A 1 82 ? -7.877 13.679 20.246 1.00 86.31 82 GLN A C 1
ATOM 613 O O . GLN A 1 82 ? -7.233 13.893 21.267 1.00 86.31 82 GLN A O 1
ATOM 618 N N . HIS A 1 83 ? -9.171 13.995 20.152 1.00 85.88 83 HIS A N 1
ATOM 619 C CA . HIS A 1 83 ? -9.900 14.537 21.295 1.00 85.88 83 HIS A CA 1
ATOM 620 C C . HIS A 1 83 ? -10.024 13.510 22.428 1.00 85.88 83 HIS A C 1
ATOM 622 O O . HIS A 1 83 ? -9.795 13.855 23.584 1.00 85.88 83 HIS A O 1
ATOM 628 N N . ILE A 1 84 ? -10.315 12.245 22.109 1.00 86.62 84 ILE A N 1
ATOM 629 C CA . ILE A 1 84 ? -10.393 11.151 23.093 1.00 86.62 84 ILE A CA 1
ATOM 630 C C . ILE A 1 84 ? -9.063 10.971 23.844 1.00 86.62 84 ILE A C 1
ATOM 632 O O . ILE A 1 84 ? -9.078 10.743 25.048 1.00 86.62 84 ILE A O 1
ATOM 636 N N . GLN A 1 85 ? -7.917 11.169 23.182 1.00 87.31 85 GLN A N 1
ATOM 637 C CA . GLN A 1 85 ? -6.587 11.137 23.814 1.00 87.31 85 GLN A CA 1
ATOM 638 C C . GLN A 1 85 ? -6.346 12.265 24.835 1.00 87.31 85 GLN A C 1
ATOM 640 O O . GLN A 1 85 ? -5.386 12.196 25.596 1.00 87.31 85 GLN A O 1
ATOM 645 N N . THR A 1 86 ? -7.180 13.311 24.859 1.00 88.56 86 THR A N 1
ATOM 646 C CA . THR A 1 86 ? -7.091 14.395 25.857 1.00 88.56 86 THR A CA 1
ATOM 647 C C . THR A 1 86 ? -7.920 14.134 27.116 1.00 88.56 86 THR A C 1
ATOM 649 O O . THR A 1 86 ? -7.907 14.953 28.034 1.00 88.56 86 THR A O 1
ATOM 652 N N . LEU A 1 87 ? -8.667 13.026 27.149 1.00 87.31 87 LEU A N 1
ATOM 653 C CA . LEU A 1 87 ? -9.513 12.635 28.272 1.00 87.31 87 LEU A CA 1
ATOM 654 C C . LEU A 1 87 ? -8.722 11.838 29.316 1.00 87.31 87 LEU A C 1
ATOM 656 O O . LEU A 1 87 ? -7.594 11.411 29.082 1.00 87.31 87 LEU A O 1
ATOM 660 N N . GLU A 1 88 ? -9.350 11.606 30.468 1.00 90.94 88 GLU A N 1
ATOM 661 C CA . GLU A 1 88 ? -8.807 10.723 31.502 1.00 90.94 88 GLU A CA 1
ATOM 662 C C . GLU A 1 88 ? -8.628 9.283 30.975 1.00 90.94 88 GLU A C 1
ATOM 664 O O . GLU A 1 88 ? -9.482 8.826 30.205 1.00 90.94 88 GLU A O 1
ATOM 669 N N . PRO A 1 89 ? -7.589 8.538 31.413 1.00 90.50 89 PRO A N 1
ATOM 670 C CA . PRO A 1 89 ? -7.240 7.227 30.854 1.00 90.50 89 PRO A CA 1
ATOM 671 C C . PRO A 1 89 ? -8.400 6.224 30.799 1.00 90.50 89 PRO A C 1
ATOM 673 O O . PRO A 1 89 ? -8.596 5.568 29.780 1.00 90.50 89 PRO A O 1
ATOM 676 N N . GLU A 1 90 ? -9.220 6.160 31.852 1.00 88.00 90 GLU A N 1
ATOM 677 C CA . GLU A 1 90 ? -10.384 5.262 31.917 1.00 88.00 90 GLU A CA 1
ATOM 678 C C . GLU A 1 90 ? -11.417 5.573 30.821 1.00 88.00 90 GLU A C 1
ATOM 680 O O . GLU A 1 90 ? -11.960 4.673 30.182 1.00 88.00 90 GLU A O 1
ATOM 685 N N . ARG A 1 91 ? -11.668 6.863 30.557 1.00 86.06 91 ARG A N 1
ATOM 686 C CA . ARG A 1 91 ? -12.594 7.293 29.498 1.00 86.06 91 ARG A CA 1
ATOM 687 C C . ARG A 1 91 ? -11.981 7.131 28.114 1.00 86.06 91 ARG A C 1
ATOM 689 O O . ARG A 1 91 ? -12.694 6.809 27.167 1.00 86.06 91 ARG A O 1
ATOM 696 N N . GLN A 1 92 ? -10.674 7.352 27.990 1.00 88.44 92 GLN A N 1
ATOM 697 C CA . GLN A 1 92 ? -9.948 7.136 26.745 1.00 88.44 92 GLN A CA 1
ATOM 698 C C . GLN A 1 92 ? -10.073 5.678 26.286 1.00 88.44 92 GLN A C 1
ATOM 700 O O . GLN A 1 92 ? -10.389 5.434 25.119 1.00 88.44 92 GLN A O 1
ATOM 705 N N . GLU A 1 93 ? -9.831 4.729 27.190 1.00 86.88 93 GLU A N 1
ATOM 706 C CA . GLU A 1 93 ? -9.914 3.293 26.917 1.00 86.88 93 GLU A CA 1
ATOM 707 C C . GLU A 1 93 ? -11.341 2.892 26.523 1.00 86.88 93 GLU A C 1
ATOM 709 O O . GLU A 1 93 ? -11.547 2.403 25.411 1.00 86.88 93 GLU A O 1
ATOM 714 N N . ALA A 1 9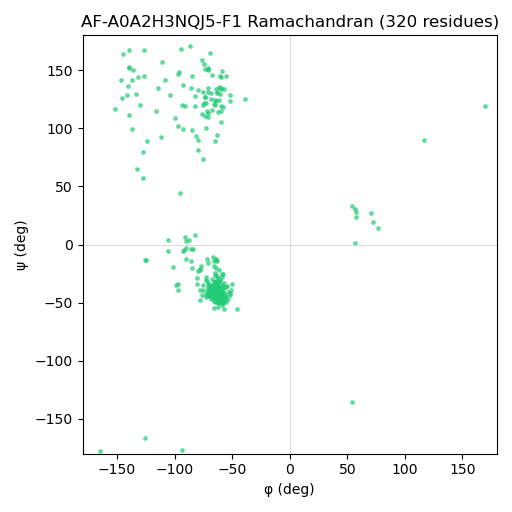4 ? -12.337 3.233 27.350 1.00 86.00 94 ALA A N 1
ATOM 715 C CA . ALA A 1 94 ? -13.739 2.890 27.104 1.00 86.00 94 ALA A CA 1
ATOM 716 C C . ALA A 1 94 ? -14.259 3.401 25.746 1.00 86.00 94 ALA A C 1
ATOM 718 O O . ALA A 1 94 ? -14.897 2.664 24.992 1.00 86.00 94 ALA A O 1
ATOM 719 N N . LEU A 1 95 ? -13.967 4.656 25.391 1.00 86.44 95 LEU A N 1
ATOM 720 C CA . LEU A 1 95 ? -14.393 5.222 24.108 1.00 86.44 95 LEU A CA 1
ATOM 721 C C . LEU A 1 95 ? -13.626 4.621 22.925 1.00 86.44 95 LEU A C 1
ATOM 723 O O . LEU A 1 95 ? -14.189 4.455 21.842 1.00 86.44 95 LEU A O 1
ATOM 727 N N . SER A 1 96 ? -12.350 4.278 23.112 1.00 85.94 96 SER A N 1
ATOM 728 C CA . SER A 1 96 ? -11.545 3.643 22.063 1.00 85.94 96 SER A CA 1
ATOM 729 C C . SER A 1 96 ? -12.070 2.250 21.719 1.00 85.94 96 SER A C 1
ATOM 731 O O . SER A 1 96 ? -12.210 1.944 20.532 1.00 85.94 96 SER A O 1
ATOM 733 N N . GLU A 1 97 ? -12.434 1.456 22.730 1.00 85.81 97 GLU A N 1
ATOM 734 C CA . GLU A 1 97 ? -13.061 0.141 22.554 1.00 85.81 97 GLU A CA 1
ATOM 735 C C . GLU A 1 97 ? -14.400 0.244 21.814 1.00 85.81 97 GLU A C 1
ATOM 737 O O . GLU A 1 97 ? -14.668 -0.519 20.887 1.00 85.81 97 GLU A O 1
ATOM 742 N N . GLN A 1 98 ? -15.231 1.237 22.147 1.00 84.31 98 GLN A N 1
ATOM 743 C CA . GLN A 1 98 ? -16.508 1.447 21.457 1.00 84.31 98 GLN A CA 1
ATOM 744 C C . GLN A 1 98 ? -16.343 1.860 19.986 1.00 84.31 98 GLN A C 1
ATOM 746 O O . GLN A 1 98 ? -17.165 1.495 19.139 1.00 84.31 98 GLN A O 1
ATOM 751 N N . LEU A 1 99 ? -15.295 2.626 19.666 1.00 86.31 99 LEU A N 1
ATOM 752 C CA . LEU A 1 99 ? -15.026 3.090 18.304 1.00 86.31 99 LEU A CA 1
ATOM 753 C C . LEU A 1 99 ? -14.394 2.022 17.407 1.00 86.31 99 LEU A C 1
ATOM 755 O O . LEU A 1 99 ? -14.454 2.160 16.184 1.00 86.31 99 LEU A O 1
ATOM 759 N N . GLN A 1 100 ? -13.768 0.988 17.969 1.00 87.56 100 GLN A N 1
ATOM 760 C CA . GLN A 1 100 ? -13.057 -0.025 17.189 1.00 87.56 100 GLN A CA 1
ATOM 761 C C . GLN A 1 100 ? -13.981 -0.813 16.237 1.00 87.56 100 GLN A C 1
ATOM 763 O O . GLN A 1 100 ? -13.695 -0.807 15.036 1.00 87.56 100 GLN A O 1
ATOM 768 N N . PRO A 1 101 ? -15.133 -1.367 16.672 1.00 88.12 101 PRO A N 1
ATOM 769 C CA . PRO A 1 101 ? -16.063 -2.041 15.761 1.00 88.12 101 PRO A CA 1
ATOM 770 C C . PRO A 1 101 ? -16.600 -1.118 14.661 1.00 88.12 101 PRO A C 1
ATOM 772 O O . PRO A 1 101 ? -16.679 -1.506 13.498 1.00 88.12 101 PRO A O 1
ATOM 775 N N . LEU A 1 102 ? -16.918 0.136 15.007 1.00 86.44 102 LEU A N 1
ATOM 776 C CA . LEU A 1 102 ? -17.417 1.125 14.044 1.00 86.44 102 LEU A CA 1
ATOM 777 C C . LEU A 1 102 ? -16.371 1.445 12.975 1.00 86.44 102 LEU A C 1
ATOM 779 O O . LEU A 1 102 ? -16.690 1.547 11.792 1.00 86.44 102 LEU A O 1
ATOM 783 N N . HIS A 1 103 ? -15.113 1.584 13.390 1.00 90.69 103 HIS A N 1
ATOM 784 C CA . HIS A 1 103 ? -13.994 1.788 12.480 1.00 90.69 103 HIS A CA 1
ATOM 785 C C . HIS A 1 103 ? -13.840 0.615 11.512 1.00 90.69 103 HIS A C 1
ATOM 787 O O . HIS A 1 103 ? -13.737 0.836 10.303 1.00 90.69 103 HIS A O 1
ATOM 793 N N . PHE A 1 104 ? -13.893 -0.620 12.015 1.00 93.19 104 PHE A N 1
ATOM 794 C CA . PHE A 1 104 ? -13.812 -1.801 11.162 1.00 93.19 104 PHE A CA 1
ATOM 795 C C . PHE A 1 104 ? -14.967 -1.866 10.148 1.00 93.19 104 PHE A C 1
ATOM 797 O 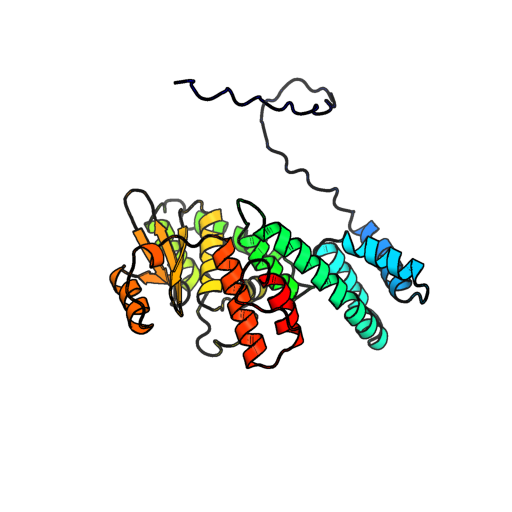O . PHE A 1 104 ? -14.709 -2.016 8.955 1.00 93.19 104 PHE A O 1
ATOM 804 N N . GLU A 1 105 ? -16.218 -1.633 10.561 1.00 91.38 105 GLU A N 1
ATOM 805 C CA . GLU A 1 105 ? -17.375 -1.591 9.647 1.00 91.38 105 GLU A CA 1
ATOM 806 C C . GLU A 1 105 ? -17.204 -0.553 8.518 1.00 91.38 105 GLU A C 1
ATOM 808 O O . GLU A 1 105 ? -17.629 -0.754 7.371 1.00 91.38 105 GLU A O 1
ATOM 813 N N . MET A 1 106 ? -16.588 0.592 8.825 1.00 90.62 106 MET A N 1
ATOM 814 C CA . MET A 1 106 ? -16.311 1.646 7.847 1.00 90.62 106 MET A CA 1
ATOM 815 C C . MET A 1 106 ? -15.215 1.233 6.864 1.00 90.62 106 MET A C 1
ATOM 817 O O . MET A 1 106 ? -15.368 1.427 5.651 1.00 90.62 106 MET A O 1
ATOM 821 N N . VAL A 1 107 ? -14.135 0.638 7.373 1.00 94.62 107 VAL A N 1
ATOM 822 C CA . VAL A 1 107 ? -13.047 0.061 6.574 1.00 94.62 107 VAL A CA 1
ATOM 823 C C . VAL A 1 107 ? -13.587 -1.024 5.651 1.00 94.62 107 VAL A C 1
ATOM 825 O O . VAL A 1 107 ? -13.341 -0.962 4.447 1.00 94.62 107 VAL A O 1
ATOM 828 N N . GLU A 1 108 ? -14.361 -1.971 6.177 1.00 95.31 108 GLU A N 1
ATOM 829 C CA . GLU A 1 108 ? -14.949 -3.086 5.436 1.00 95.31 108 GLU A CA 1
ATOM 830 C C . GLU A 1 108 ? -15.824 -2.583 4.285 1.00 95.31 108 GLU A C 1
ATOM 832 O O . GLU A 1 108 ? -15.620 -2.929 3.114 1.00 95.31 108 GLU A O 1
ATOM 837 N N . ARG A 1 109 ? -16.743 -1.658 4.575 1.00 93.12 109 ARG A N 1
ATOM 838 C CA . ARG A 1 109 ? -17.596 -1.036 3.557 1.00 93.12 109 ARG A CA 1
ATOM 839 C C . ARG A 1 109 ? -16.779 -0.345 2.466 1.00 93.12 109 ARG A C 1
ATOM 841 O O . ARG A 1 109 ? -17.066 -0.514 1.276 1.00 93.12 109 ARG A O 1
ATOM 848 N N . ALA A 1 110 ? -15.769 0.437 2.849 1.00 93.75 110 ALA A N 1
ATOM 849 C CA . ALA A 1 110 ? -14.911 1.150 1.907 1.00 93.75 110 ALA A CA 1
ATOM 850 C C . ALA A 1 110 ? -14.051 0.190 1.069 1.00 93.75 110 ALA A C 1
ATOM 852 O O . ALA A 1 110 ? -13.898 0.393 -0.138 1.00 93.75 110 ALA A O 1
ATOM 853 N N . TRP A 1 111 ? -13.539 -0.876 1.683 1.00 96.75 111 TRP A N 1
ATOM 854 C CA . TRP A 1 111 ? -12.773 -1.931 1.033 1.00 96.75 111 TRP A CA 1
ATOM 855 C C . TRP A 1 111 ? -13.608 -2.643 -0.029 1.00 96.75 111 TRP A C 1
ATOM 857 O O . TRP A 1 111 ? -13.194 -2.733 -1.190 1.00 96.75 111 TRP A O 1
ATOM 867 N N . HIS A 1 112 ? -14.833 -3.058 0.307 1.00 96.06 112 HIS A N 1
ATOM 868 C CA . HIS A 1 112 ? -15.715 -3.676 -0.678 1.00 96.06 112 HIS A CA 1
ATOM 869 C C . HIS A 1 112 ? -16.097 -2.713 -1.802 1.00 96.06 112 HIS A C 1
ATOM 871 O O . HIS A 1 112 ? -16.146 -3.132 -2.958 1.00 96.06 112 HIS A O 1
ATOM 877 N N . ALA A 1 113 ? -16.311 -1.428 -1.507 1.00 95.62 113 ALA A N 1
ATOM 878 C CA . ALA A 1 113 ? -16.558 -0.428 -2.544 1.00 95.62 113 ALA A CA 1
ATOM 879 C C . ALA A 1 113 ? -15.377 -0.314 -3.529 1.00 95.62 113 ALA A C 1
ATOM 881 O O . ALA A 1 113 ? -15.593 -0.225 -4.738 1.00 95.62 113 ALA A O 1
ATOM 882 N N . VAL A 1 114 ? -14.131 -0.380 -3.041 1.00 97.00 114 VAL A N 1
ATOM 883 C CA . VAL A 1 114 ? -12.934 -0.395 -3.898 1.00 97.00 114 VAL A CA 1
ATOM 884 C C . VAL A 1 114 ? -12.865 -1.668 -4.743 1.00 97.00 114 VAL A C 1
ATOM 886 O O . VAL A 1 114 ? -12.669 -1.574 -5.954 1.00 97.00 114 VAL A O 1
ATOM 889 N N . LEU A 1 115 ? -13.040 -2.850 -4.146 1.00 96.56 115 LEU A N 1
ATOM 890 C CA . LEU A 1 115 ? -12.858 -4.132 -4.846 1.00 96.56 115 LEU A CA 1
ATOM 891 C C . LEU A 1 115 ? -14.015 -4.534 -5.775 1.00 96.56 115 LEU A C 1
ATOM 893 O O . LEU A 1 115 ? -13.825 -5.400 -6.638 1.00 96.56 115 LEU A O 1
ATOM 897 N N . ARG A 1 116 ? -15.201 -3.937 -5.602 1.00 96.19 116 ARG A N 1
ATOM 898 C CA . ARG A 1 116 ? -16.356 -4.093 -6.507 1.00 96.19 116 ARG A CA 1
ATOM 899 C C . ARG A 1 116 ? -16.327 -3.125 -7.690 1.00 96.19 116 ARG A C 1
ATOM 901 O O . ARG A 1 116 ? -17.064 -3.339 -8.646 1.00 96.19 116 ARG A O 1
ATOM 908 N N . SER A 1 117 ? -15.490 -2.087 -7.643 1.00 96.06 117 SER A N 1
ATOM 909 C CA . SER A 1 117 ? -15.272 -1.200 -8.790 1.00 96.06 117 SER A CA 1
ATOM 910 C C . SER A 1 117 ? -14.744 -1.989 -9.992 1.00 96.06 117 SER A C 1
ATOM 912 O O . SER A 1 117 ? -13.930 -2.898 -9.833 1.00 96.06 117 SER A O 1
ATOM 914 N N . SER A 1 118 ? -15.155 -1.613 -11.206 1.00 93.88 118 SER A N 1
ATOM 915 C CA . SER A 1 118 ? -14.594 -2.164 -12.449 1.00 93.88 118 SER A CA 1
ATOM 916 C C . SER A 1 118 ? -13.120 -1.790 -12.633 1.00 93.88 118 SER A C 1
ATOM 918 O O . SER A 1 118 ? -12.362 -2.533 -13.253 1.00 93.88 118 SER A O 1
ATOM 920 N N . THR A 1 119 ? -12.692 -0.672 -12.040 1.00 94.06 119 THR A N 1
ATOM 921 C CA . THR A 1 119 ? -11.299 -0.214 -12.003 1.00 94.06 119 THR A CA 1
ATOM 922 C C . THR A 1 119 ? -10.877 0.077 -10.555 1.00 94.06 119 THR A C 1
ATOM 924 O O . THR A 1 119 ? -10.891 1.236 -10.125 1.00 94.06 119 THR A O 1
ATOM 927 N N . PRO A 1 120 ? -10.537 -0.951 -9.753 1.00 95.75 120 PRO A N 1
ATOM 928 C CA . PRO A 1 120 ? -10.142 -0.768 -8.358 1.00 95.75 120 PRO A CA 1
ATOM 929 C C . PRO A 1 120 ? -8.898 0.112 -8.219 1.00 95.75 120 PRO A C 1
ATOM 931 O O . PRO A 1 120 ? -7.867 -0.141 -8.847 1.00 95.75 120 PRO A O 1
ATOM 934 N N . SER A 1 121 ? -8.976 1.126 -7.357 1.00 98.06 121 SER A N 1
ATOM 935 C CA . SER A 1 121 ? -7.826 1.973 -7.034 1.00 98.06 121 SER A CA 1
ATOM 936 C C . SER A 1 121 ? -6.878 1.243 -6.082 1.00 98.06 121 SER A C 1
ATOM 938 O O . SER A 1 121 ? -7.216 1.013 -4.920 1.00 98.06 121 SER A O 1
ATOM 940 N N . LEU A 1 122 ? -5.681 0.903 -6.576 1.00 98.62 122 LEU A N 1
ATOM 941 C CA . LEU A 1 122 ? -4.614 0.298 -5.765 1.00 98.62 122 LEU A CA 1
ATOM 942 C C . LEU A 1 122 ? -4.241 1.176 -4.567 1.00 98.62 122 LEU A C 1
ATOM 944 O O . LEU A 1 122 ? -4.095 0.667 -3.465 1.00 98.62 122 LEU A O 1
ATOM 948 N N . GLU A 1 123 ? -4.111 2.487 -4.785 1.00 98.56 123 GLU A N 1
ATOM 949 C CA . GLU A 1 123 ? -3.719 3.439 -3.743 1.00 98.56 123 GLU A CA 1
ATOM 950 C C . GLU A 1 123 ? -4.747 3.464 -2.621 1.00 98.56 123 GLU A C 1
ATOM 952 O O . GLU A 1 123 ? -4.408 3.256 -1.460 1.00 98.56 123 GLU A O 1
ATOM 957 N N . ARG A 1 124 ? -6.028 3.616 -2.981 1.00 97.81 124 ARG A N 1
ATOM 958 C CA . ARG A 1 124 ? -7.111 3.651 -2.000 1.00 97.81 124 ARG A CA 1
ATOM 959 C C . ARG A 1 124 ? -7.202 2.339 -1.226 1.00 97.81 124 ARG A C 1
ATOM 961 O O . ARG A 1 124 ? -7.363 2.377 -0.016 1.00 97.81 124 ARG A O 1
ATOM 968 N N . GLY A 1 125 ? -7.077 1.192 -1.893 1.00 98.19 125 GLY A N 1
ATOM 969 C CA . GLY A 1 125 ? -7.088 -0.103 -1.210 1.00 98.19 125 GLY A CA 1
ATOM 970 C C . GLY A 1 125 ? -5.901 -0.292 -0.256 1.00 98.19 125 GLY A C 1
ATOM 971 O O . GLY A 1 125 ? -6.092 -0.739 0.869 1.00 98.19 125 GLY A O 1
ATOM 972 N N . ALA A 1 126 ? -4.688 0.093 -0.662 1.00 98.56 126 ALA A N 1
ATOM 973 C CA . ALA A 1 126 ? -3.492 -0.032 0.175 1.00 98.56 126 ALA A CA 1
ATOM 974 C C . ALA A 1 126 ? -3.517 0.930 1.381 1.00 98.56 126 ALA A C 1
ATOM 976 O O . ALA A 1 126 ? -3.096 0.568 2.485 1.00 98.56 126 ALA A O 1
ATOM 977 N N . LEU A 1 127 ? -4.060 2.138 1.196 1.00 98.12 127 LEU A N 1
ATOM 978 C CA . LEU A 1 127 ? -4.317 3.082 2.284 1.00 98.12 127 LEU A CA 1
ATOM 979 C C . LEU A 1 127 ? -5.415 2.577 3.228 1.00 98.12 127 LEU A C 1
ATOM 981 O O . LEU A 1 127 ? -5.255 2.710 4.434 1.00 98.12 127 LEU A O 1
ATOM 985 N N . LEU A 1 128 ? -6.472 1.930 2.722 1.00 97.25 128 LEU A N 1
ATOM 986 C CA . LEU A 1 128 ? -7.505 1.316 3.567 1.00 97.25 128 LEU A CA 1
ATOM 987 C C . LEU A 1 128 ? -6.951 0.190 4.447 1.00 97.25 128 LEU A C 1
ATOM 989 O O . LEU A 1 128 ? -7.308 0.137 5.616 1.00 97.25 128 LEU A O 1
ATOM 993 N N . LEU A 1 129 ? -6.038 -0.651 3.944 1.00 97.88 129 LEU A N 1
ATOM 994 C CA . LEU A 1 129 ? -5.343 -1.637 4.790 1.00 97.88 129 LEU A CA 1
ATOM 995 C C . LEU A 1 129 ? -4.493 -0.965 5.872 1.00 97.88 129 LEU A C 1
ATOM 997 O O . LEU A 1 129 ? -4.379 -1.472 6.981 1.00 97.88 129 LEU A O 1
ATOM 1001 N N . SER A 1 130 ? -3.895 0.185 5.568 1.00 97.38 130 SER A N 1
ATOM 1002 C CA . SER A 1 130 ? -3.149 0.946 6.573 1.00 97.38 130 SER A CA 1
ATOM 1003 C C . SER A 1 130 ? -4.083 1.550 7.620 1.00 97.38 130 SER A C 1
ATOM 1005 O O . SER A 1 130 ? -3.798 1.482 8.809 1.00 97.38 130 SER A O 1
ATOM 1007 N N . TRP A 1 131 ? -5.211 2.109 7.184 1.00 95.44 131 TRP A N 1
ATOM 1008 C CA . TRP A 1 131 ? -6.204 2.726 8.057 1.00 95.44 131 TRP A CA 1
ATOM 1009 C C . TRP A 1 131 ? -6.916 1.706 8.943 1.00 95.44 131 TRP A C 1
ATOM 1011 O O . TRP A 1 131 ? -7.161 1.978 10.112 1.00 95.44 131 TRP A O 1
ATOM 1021 N N . TYR A 1 132 ? -7.170 0.509 8.411 1.00 95.25 132 TYR A N 1
ATOM 1022 C CA . TYR A 1 132 ? -7.619 -0.660 9.160 1.00 95.25 132 TYR A CA 1
ATOM 1023 C C . TYR A 1 132 ? -6.792 -0.851 10.436 1.00 95.25 132 TYR A C 1
ATOM 1025 O O . TYR A 1 132 ? -7.342 -0.828 11.532 1.00 95.25 132 TYR A O 1
ATOM 1033 N N . ARG A 1 133 ? -5.463 -0.950 10.297 1.00 95.00 133 ARG A N 1
ATOM 1034 C CA . ARG A 1 133 ? -4.568 -1.222 11.426 1.00 95.00 133 ARG A CA 1
ATOM 1035 C C . ARG A 1 133 ? -4.235 0.006 12.273 1.00 95.00 133 ARG A C 1
ATOM 1037 O O . ARG A 1 133 ? -4.031 -0.137 13.481 1.00 95.00 133 ARG A O 1
ATOM 1044 N N . TYR A 1 134 ? -4.133 1.177 11.648 1.00 93.38 134 TYR A N 1
ATOM 1045 C CA . TYR A 1 134 ? -3.797 2.446 12.296 1.00 93.38 134 TYR A CA 1
ATOM 1046 C C . TYR A 1 134 ? -4.908 3.465 12.008 1.00 93.38 134 TYR A C 1
ATOM 1048 O O . TYR A 1 134 ? -4.820 4.211 11.027 1.00 93.38 134 TYR A O 1
ATOM 1056 N N . PRO A 1 135 ? -5.945 3.528 12.860 1.00 90.06 135 PRO A N 1
ATOM 1057 C CA . PRO A 1 135 ? -7.080 4.431 12.665 1.00 90.06 135 PRO A CA 1
ATOM 1058 C C . PRO A 1 135 ? -6.699 5.918 12.607 1.00 90.06 135 PRO A C 1
ATOM 1060 O O . PRO A 1 135 ? -7.395 6.701 11.966 1.00 90.06 135 PRO A O 1
ATOM 1063 N N . ASP A 1 136 ? -5.574 6.283 13.230 1.00 87.19 136 ASP A N 1
ATOM 1064 C CA . ASP A 1 136 ? -5.025 7.645 13.264 1.00 87.19 136 ASP A CA 1
ATOM 1065 C C . ASP A 1 136 ? -4.041 7.932 12.116 1.00 87.19 136 ASP A C 1
ATOM 1067 O O . ASP A 1 136 ? -3.356 8.956 12.109 1.00 87.19 136 ASP A O 1
ATOM 1071 N N . ALA A 1 137 ? -3.889 7.009 11.161 1.00 89.88 137 ALA A N 1
ATOM 1072 C CA . ALA A 1 137 ? -3.007 7.234 10.028 1.00 89.88 137 ALA A CA 1
ATOM 1073 C C . ALA A 1 137 ? -3.518 8.384 9.155 1.00 89.88 137 ALA A C 1
ATOM 1075 O O . ALA A 1 137 ? -4.620 8.328 8.612 1.00 89.88 137 ALA A O 1
ATOM 1076 N N . ASP A 1 138 ? -2.660 9.383 8.949 1.00 89.88 138 ASP A N 1
ATOM 1077 C CA . ASP A 1 138 ? -2.909 10.457 7.995 1.00 89.88 138 ASP A CA 1
ATOM 1078 C C . ASP A 1 138 ? -2.752 9.926 6.563 1.00 89.88 138 ASP A C 1
ATOM 1080 O O . ASP A 1 138 ? -1.645 9.716 6.051 1.00 89.88 138 ASP A O 1
ATOM 1084 N N . LEU A 1 139 ? -3.890 9.634 5.934 1.00 92.31 139 LEU A N 1
ATOM 1085 C CA . LEU A 1 139 ? -3.920 9.114 4.573 1.00 92.31 139 LEU A CA 1
ATOM 1086 C C . LEU A 1 139 ? -3.551 10.197 3.558 1.00 92.31 139 LEU A C 1
ATOM 1088 O O . LEU A 1 139 ? -2.945 9.867 2.544 1.00 92.31 139 LEU A O 1
ATOM 1092 N N . GLN A 1 140 ? -3.867 11.467 3.827 1.00 92.38 140 GLN A N 1
ATOM 1093 C CA . GLN A 1 140 ? -3.557 12.573 2.918 1.00 92.38 140 GLN A CA 1
ATOM 1094 C C . GLN A 1 140 ? -2.062 12.870 2.905 1.00 92.38 140 GLN A C 1
ATOM 1096 O O . GLN A 1 140 ? -1.494 13.060 1.832 1.00 92.38 140 GLN A O 1
ATOM 1101 N N . ASP A 1 141 ? -1.411 12.830 4.067 1.00 94.75 141 ASP A N 1
ATOM 1102 C CA . ASP A 1 141 ? 0.043 12.933 4.174 1.00 94.75 141 ASP A CA 1
ATOM 1103 C C . ASP A 1 141 ? 0.736 11.828 3.367 1.00 94.75 141 ASP A C 1
ATOM 1105 O O . ASP A 1 141 ? 1.633 12.106 2.575 1.00 94.75 141 ASP A O 1
ATOM 1109 N N . ALA A 1 142 ? 0.268 10.579 3.461 1.00 96.81 142 ALA A N 1
ATOM 1110 C CA . ALA A 1 142 ? 0.820 9.483 2.664 1.00 96.81 142 ALA A CA 1
ATOM 1111 C C . ALA A 1 142 ? 0.701 9.727 1.144 1.00 96.81 142 ALA A C 1
ATOM 1113 O O . ALA A 1 142 ? 1.631 9.427 0.391 1.00 96.81 142 ALA A O 1
ATOM 1114 N N . GLN A 1 143 ? -0.416 10.300 0.684 1.00 97.69 143 GLN A N 1
ATOM 1115 C CA . GLN A 1 143 ? -0.595 10.675 -0.723 1.00 97.69 143 GLN A CA 1
ATOM 1116 C C . GLN A 1 143 ? 0.320 11.838 -1.123 1.00 97.69 143 GLN A C 1
ATOM 1118 O O . GLN A 1 143 ? 0.998 11.756 -2.148 1.00 97.69 143 GLN A O 1
ATOM 1123 N N . ALA A 1 144 ? 0.405 12.876 -0.288 1.00 98.12 144 ALA A N 1
ATOM 1124 C CA . ALA A 1 144 ? 1.261 14.037 -0.514 1.00 98.12 144 ALA A CA 1
ATOM 1125 C C . ALA A 1 144 ? 2.751 13.660 -0.542 1.00 98.12 144 ALA A C 1
ATOM 1127 O O . ALA A 1 144 ? 3.517 14.198 -1.346 1.00 98.12 144 ALA A O 1
ATOM 1128 N N . GLN A 1 145 ? 3.168 12.697 0.284 1.00 98.62 145 GLN A N 1
ATOM 1129 C CA . GLN A 1 145 ? 4.513 12.129 0.250 1.00 98.62 145 GLN A CA 1
ATOM 1130 C C . GLN A 1 145 ? 4.809 11.474 -1.108 1.00 98.62 145 GLN A C 1
ATOM 1132 O O . GLN A 1 145 ? 5.852 11.750 -1.700 1.00 98.62 145 GLN A O 1
ATOM 1137 N N . LEU A 1 146 ? 3.895 10.653 -1.637 1.00 98.81 146 LEU A N 1
ATOM 1138 C CA . LEU A 1 146 ? 4.046 10.030 -2.960 1.00 98.81 146 LEU A CA 1
ATOM 1139 C C . LEU A 1 146 ? 4.086 11.071 -4.090 1.00 98.81 146 LEU A C 1
ATOM 1141 O O . LEU A 1 146 ? 4.913 10.961 -4.996 1.00 98.81 146 LEU A O 1
ATOM 1145 N N . ASP A 1 147 ? 3.228 12.093 -4.027 1.00 98.81 147 ASP A N 1
ATOM 1146 C CA . ASP A 1 147 ? 3.214 13.201 -4.990 1.00 98.81 147 ASP A CA 1
ATOM 1147 C C . ASP A 1 147 ? 4.543 13.969 -4.968 1.00 98.81 147 ASP A C 1
ATOM 1149 O O . ASP A 1 147 ? 5.129 14.242 -6.016 1.00 98.81 147 ASP A O 1
ATOM 1153 N N . THR A 1 148 ? 5.064 14.251 -3.772 1.00 98.75 148 THR A N 1
ATOM 1154 C CA . THR A 1 148 ? 6.342 14.949 -3.575 1.00 98.75 148 THR A CA 1
ATOM 1155 C C . THR A 1 148 ? 7.517 14.136 -4.118 1.00 98.75 148 THR A C 1
ATOM 1157 O O . THR A 1 148 ? 8.393 14.694 -4.783 1.00 98.75 148 THR A O 1
ATOM 1160 N N . MET A 1 149 ? 7.541 12.822 -3.874 1.00 98.75 149 MET A N 1
ATOM 1161 C CA . MET A 1 149 ? 8.571 11.923 -4.409 1.00 98.75 149 MET A CA 1
ATOM 1162 C C . MET A 1 149 ? 8.540 11.888 -5.942 1.00 98.75 149 MET A C 1
ATOM 1164 O O . MET A 1 149 ? 9.577 12.047 -6.583 1.00 98.75 149 MET A O 1
ATOM 1168 N N . ALA A 1 150 ? 7.355 11.748 -6.544 1.00 98.69 150 ALA A N 1
ATOM 1169 C CA . ALA A 1 150 ? 7.209 11.746 -7.998 1.00 98.69 150 ALA A CA 1
ATOM 1170 C C . ALA A 1 150 ? 7.609 13.096 -8.623 1.00 98.69 150 ALA A C 1
ATOM 1172 O O . ALA A 1 150 ? 8.351 13.128 -9.604 1.00 98.69 150 ALA A O 1
ATOM 1173 N N . ALA A 1 151 ? 7.186 14.218 -8.033 1.00 98.56 151 ALA A N 1
ATOM 1174 C CA . ALA A 1 151 ? 7.562 15.551 -8.503 1.00 98.56 151 ALA A CA 1
ATOM 1175 C C . ALA A 1 151 ? 9.078 15.796 -8.401 1.00 98.56 151 ALA A C 1
ATOM 1177 O O . ALA A 1 151 ? 9.675 16.398 -9.296 1.00 98.56 151 ALA A O 1
ATOM 1178 N N . SER A 1 152 ? 9.712 15.302 -7.333 1.00 98.56 152 SER A N 1
ATOM 1179 C CA . SER A 1 152 ? 11.164 15.387 -7.142 1.00 98.56 152 SER A CA 1
ATOM 1180 C C . SER A 1 152 ? 11.917 14.582 -8.202 1.00 98.56 152 SER A C 1
ATOM 1182 O O . SER A 1 152 ? 12.828 15.124 -8.827 1.00 98.56 152 SER A O 1
ATOM 1184 N N . PHE A 1 153 ? 11.479 13.349 -8.482 1.00 98.56 153 PHE A N 1
ATOM 1185 C CA . PHE A 1 153 ? 12.025 12.534 -9.569 1.00 98.56 153 PHE A CA 1
ATOM 1186 C C . PHE A 1 153 ? 11.897 13.236 -10.928 1.00 98.56 153 PHE A C 1
ATOM 1188 O O . PHE A 1 153 ? 12.878 13.374 -11.656 1.00 98.56 153 PHE A O 1
ATOM 1195 N N . GLN A 1 154 ? 10.709 13.752 -11.258 1.00 97.50 154 GLN A N 1
ATOM 1196 C CA . GLN A 1 154 ? 10.477 14.441 -12.530 1.00 97.50 154 GLN A CA 1
ATOM 1197 C C . GLN A 1 154 ? 11.345 15.701 -12.677 1.00 97.50 154 GLN A C 1
ATOM 1199 O O . GLN A 1 154 ? 11.836 15.994 -13.767 1.00 97.50 154 GLN A O 1
ATOM 1204 N N . LYS A 1 155 ? 11.562 16.440 -11.583 1.00 97.81 155 LYS A N 1
ATOM 1205 C CA . LYS A 1 155 ? 12.426 17.626 -11.565 1.00 97.81 155 LYS A CA 1
ATOM 1206 C C . LYS A 1 155 ? 13.906 17.272 -11.742 1.00 97.81 155 LYS A C 1
ATOM 1208 O O . LYS A 1 155 ? 14.610 18.009 -12.428 1.00 97.81 155 LYS A O 1
ATOM 1213 N N . ALA A 1 156 ? 14.375 16.192 -11.118 1.00 97.69 156 ALA A N 1
ATOM 1214 C CA . ALA A 1 156 ? 15.759 15.729 -11.231 1.00 97.69 156 ALA A CA 1
ATOM 1215 C C . ALA A 1 156 ? 16.054 15.097 -12.604 1.00 97.69 156 ALA A C 1
ATOM 1217 O O . ALA A 1 156 ? 17.162 15.229 -13.125 1.00 97.69 156 ALA A O 1
ATOM 1218 N N . HIS A 1 157 ? 15.046 14.476 -13.223 1.00 96.38 157 HIS A N 1
ATOM 1219 C CA . HIS A 1 157 ? 15.187 13.709 -14.459 1.00 96.38 157 HIS A CA 1
ATOM 1220 C C . HIS A 1 157 ? 14.199 14.138 -15.562 1.00 96.38 157 HIS A C 1
ATOM 1222 O O . HIS A 1 157 ? 13.463 13.302 -16.090 1.00 96.38 157 HIS A O 1
ATOM 1228 N N . PRO A 1 158 ? 14.188 15.416 -15.988 1.00 94.31 158 PRO A N 1
ATOM 1229 C CA . PRO A 1 158 ? 13.150 15.958 -16.873 1.00 94.31 158 PRO A CA 1
ATOM 1230 C C . PRO A 1 158 ? 13.113 15.326 -18.274 1.00 94.31 158 PRO A C 1
ATOM 1232 O O . PRO A 1 158 ? 12.100 15.422 -18.961 1.00 94.31 158 PRO A O 1
ATOM 1235 N N . ASN A 1 159 ? 14.209 14.689 -18.698 1.00 95.31 159 ASN A N 1
ATOM 1236 C CA . ASN A 1 159 ? 14.357 14.107 -20.033 1.00 95.31 159 ASN A CA 1
ATOM 1237 C C . ASN A 1 159 ? 14.258 12.572 -20.045 1.00 95.31 159 ASN A C 1
ATOM 1239 O O . ASN A 1 159 ? 14.299 11.977 -21.122 1.00 95.31 159 ASN A O 1
ATOM 1243 N N . LEU A 1 160 ? 14.166 11.917 -18.880 1.00 95.19 160 LEU A N 1
ATOM 1244 C CA . LEU A 1 160 ? 14.033 10.462 -18.838 1.00 95.19 160 LEU A CA 1
ATOM 1245 C C . LEU A 1 160 ? 12.610 10.061 -19.214 1.00 95.19 160 LEU A C 1
ATOM 1247 O O . LEU A 1 160 ? 11.635 10.574 -18.670 1.00 95.19 160 LEU A O 1
ATOM 1251 N N . THR A 1 161 ? 12.492 9.098 -20.125 1.00 94.56 161 THR A N 1
ATOM 1252 C CA . THR A 1 161 ? 11.204 8.556 -20.564 1.00 94.56 161 THR A CA 1
ATOM 1253 C C . THR A 1 161 ? 11.279 7.041 -20.728 1.00 94.56 161 THR A C 1
ATOM 1255 O O . THR A 1 161 ? 12.357 6.442 -20.703 1.00 94.56 161 THR A O 1
ATOM 1258 N N . GLY A 1 162 ? 10.109 6.417 -20.861 1.00 95.31 162 GLY A N 1
ATOM 1259 C CA . GLY A 1 162 ? 9.977 5.003 -21.187 1.00 95.31 162 GLY A CA 1
ATOM 1260 C C . GLY A 1 162 ? 10.752 4.067 -20.256 1.00 95.31 162 GLY A C 1
ATOM 1261 O O . GLY A 1 162 ? 10.722 4.222 -19.031 1.00 95.31 162 GLY A O 1
ATOM 1262 N N . ARG A 1 163 ? 11.441 3.084 -20.847 1.00 95.88 163 ARG A N 1
ATOM 1263 C CA . ARG A 1 163 ? 12.221 2.076 -20.116 1.00 95.88 163 ARG A CA 1
ATOM 1264 C C . ARG A 1 163 ? 13.288 2.698 -19.219 1.00 95.88 163 ARG A C 1
ATOM 1266 O O . ARG A 1 163 ? 13.467 2.243 -18.091 1.00 95.88 163 ARG A O 1
ATOM 1273 N N . ASP A 1 164 ? 13.988 3.720 -19.700 1.00 96.25 164 ASP A N 1
ATOM 1274 C CA . ASP A 1 164 ? 15.095 4.316 -18.951 1.00 96.25 164 ASP A CA 1
ATOM 1275 C C . ASP A 1 164 ? 14.585 5.081 -17.727 1.00 96.25 164 ASP A C 1
ATOM 1277 O O . ASP A 1 164 ? 15.187 4.974 -16.659 1.00 96.25 164 ASP A O 1
ATOM 1281 N N . ALA A 1 165 ? 13.438 5.763 -17.834 1.00 97.44 165 ALA A N 1
ATOM 1282 C CA . ALA A 1 165 ? 12.766 6.355 -16.675 1.00 97.44 165 ALA A CA 1
ATOM 1283 C C . ALA A 1 165 ? 12.334 5.299 -15.653 1.00 97.44 165 ALA A C 1
ATOM 1285 O O . ALA A 1 165 ? 12.487 5.516 -14.456 1.00 97.44 165 ALA A O 1
ATOM 1286 N N . ALA A 1 166 ? 11.826 4.149 -16.102 1.00 97.56 166 ALA A N 1
ATOM 1287 C CA . ALA A 1 166 ? 11.416 3.077 -15.199 1.00 97.56 166 ALA A CA 1
ATOM 1288 C C . ALA A 1 166 ? 12.603 2.478 -14.423 1.00 97.56 166 ALA A C 1
ATOM 1290 O O . ALA A 1 166 ? 12.496 2.250 -13.216 1.00 97.56 166 ALA A O 1
ATOM 1291 N N . LEU A 1 167 ? 13.744 2.278 -15.090 1.00 97.06 167 LEU A N 1
ATOM 1292 C CA . LEU A 1 167 ? 14.978 1.811 -14.453 1.00 97.06 167 LEU A CA 1
ATOM 1293 C C . LEU A 1 167 ? 15.528 2.834 -13.454 1.00 97.06 167 LEU A C 1
ATOM 1295 O O . LEU A 1 167 ? 15.841 2.473 -12.323 1.00 97.06 167 LEU A O 1
ATOM 1299 N N . HIS A 1 168 ? 15.581 4.113 -13.834 1.00 97.75 168 HIS A N 1
ATOM 1300 C CA . HIS A 1 168 ? 16.026 5.170 -12.924 1.00 97.75 168 HIS A CA 1
ATOM 1301 C C . HIS A 1 168 ? 15.053 5.392 -11.770 1.00 97.75 168 HIS A C 1
ATOM 1303 O O . HIS A 1 168 ? 15.489 5.749 -10.688 1.00 97.75 168 HIS A O 1
ATOM 1309 N N . LEU A 1 169 ? 13.750 5.151 -11.945 1.00 98.44 169 LEU A N 1
ATOM 1310 C CA . LEU A 1 169 ? 12.799 5.195 -10.833 1.00 98.44 169 LEU A CA 1
ATOM 1311 C C . LEU A 1 169 ? 13.110 4.114 -9.788 1.00 98.44 169 LEU A C 1
ATOM 1313 O O . LEU A 1 169 ? 12.949 4.353 -8.593 1.00 98.44 169 LEU A O 1
ATOM 1317 N N . ALA A 1 170 ? 13.548 2.932 -10.229 1.00 97.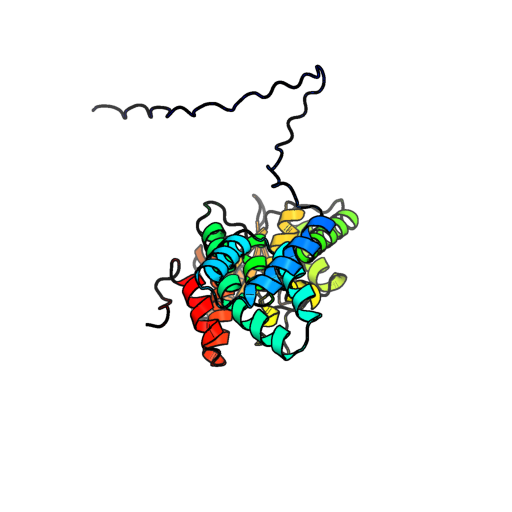12 170 ALA A N 1
ATOM 1318 C CA . ALA A 1 170 ? 13.929 1.849 -9.328 1.00 97.12 170 ALA A CA 1
ATOM 1319 C C . ALA A 1 170 ? 15.195 2.217 -8.537 1.00 97.12 170 ALA A C 1
ATOM 1321 O O . ALA A 1 170 ? 15.227 2.050 -7.319 1.00 97.12 170 ALA A O 1
ATOM 1322 N N . ASP A 1 171 ? 16.185 2.789 -9.227 1.00 96.62 171 ASP A N 1
ATOM 1323 C CA . ASP A 1 171 ? 17.414 3.315 -8.628 1.00 96.62 171 ASP A CA 1
ATOM 1324 C C . ASP A 1 171 ? 17.134 4.467 -7.649 1.00 96.62 171 ASP A C 1
ATOM 1326 O O . ASP A 1 171 ? 17.542 4.405 -6.495 1.00 96.62 171 ASP A O 1
ATOM 1330 N N . TYR A 1 172 ? 16.334 5.453 -8.058 1.00 98.31 172 TYR A N 1
ATOM 1331 C CA . TYR A 1 172 ? 15.873 6.568 -7.228 1.00 98.31 172 TYR A CA 1
ATOM 1332 C C . TYR A 1 172 ? 15.202 6.079 -5.941 1.00 98.31 172 TYR A C 1
ATOM 1334 O O . TYR A 1 172 ? 15.507 6.545 -4.842 1.00 98.31 172 TYR A O 1
ATOM 1342 N N . MET A 1 173 ? 14.302 5.100 -6.062 1.00 98.44 173 MET A N 1
ATOM 1343 C CA . MET A 1 173 ? 13.605 4.520 -4.920 1.00 98.44 173 MET A CA 1
ATOM 1344 C C . MET A 1 173 ? 14.583 3.870 -3.926 1.00 98.44 173 MET A C 1
ATOM 1346 O O . MET A 1 173 ? 14.438 4.070 -2.720 1.00 98.44 173 MET A O 1
ATOM 1350 N N . ALA A 1 174 ? 15.582 3.135 -4.413 1.00 97.44 174 ALA A N 1
ATOM 1351 C CA . ALA A 1 174 ? 16.544 2.431 -3.568 1.00 97.44 174 ALA A CA 1
ATOM 1352 C C . ALA A 1 174 ? 17.629 3.351 -2.985 1.00 97.44 174 ALA A C 1
ATOM 1354 O O . ALA A 1 174 ? 17.907 3.310 -1.787 1.00 97.44 174 ALA A O 1
ATOM 1355 N N . ASN A 1 175 ? 18.237 4.191 -3.818 1.00 97.12 175 ASN A N 1
ATOM 1356 C CA . ASN A 1 175 ? 19.474 4.898 -3.493 1.00 97.12 175 ASN A CA 1
ATOM 1357 C C . ASN A 1 175 ? 19.247 6.327 -2.999 1.00 97.12 175 ASN A C 1
ATOM 1359 O O . ASN A 1 175 ? 19.979 6.775 -2.121 1.00 97.12 175 ASN A O 1
ATOM 1363 N N . GLU A 1 176 ? 18.231 7.029 -3.505 1.00 97.50 176 GLU A N 1
ATOM 1364 C CA . GLU A 1 176 ? 17.926 8.400 -3.070 1.00 97.50 176 GLU A CA 1
ATOM 1365 C C . GLU A 1 176 ? 16.830 8.443 -2.002 1.00 97.50 176 GLU A C 1
ATOM 1367 O O . GLU A 1 176 ? 16.901 9.223 -1.055 1.00 97.50 176 GLU A O 1
ATOM 1372 N N . LEU A 1 177 ? 15.803 7.600 -2.139 1.00 98.12 177 LEU A N 1
ATOM 1373 C CA . LEU A 1 177 ? 14.694 7.520 -1.185 1.00 98.12 177 LEU A CA 1
ATOM 1374 C C . LEU A 1 177 ? 14.889 6.463 -0.094 1.00 98.12 177 LEU A C 1
ATOM 1376 O O . LEU A 1 177 ? 14.054 6.384 0.815 1.00 98.12 177 LEU A O 1
ATOM 1380 N N . HIS A 1 178 ? 15.962 5.673 -0.190 1.00 97.81 178 HIS A N 1
ATOM 1381 C CA . HIS A 1 178 ? 16.367 4.650 0.775 1.00 97.81 178 HIS A CA 1
ATOM 1382 C C . HIS A 1 178 ? 15.304 3.588 1.065 1.00 97.81 178 HIS A C 1
ATOM 1384 O O . HIS A 1 178 ? 15.253 3.047 2.169 1.00 97.81 178 HIS A O 1
ATOM 1390 N N . PHE A 1 179 ? 14.445 3.277 0.090 1.00 98.44 179 PHE A N 1
ATOM 1391 C CA . PHE A 1 179 ? 13.539 2.148 0.231 1.00 98.44 179 PHE A CA 1
ATOM 1392 C C . PHE A 1 179 ? 14.296 0.830 0.094 1.00 98.44 179 PHE A C 1
ATOM 1394 O O . PHE A 1 179 ? 14.966 0.593 -0.910 1.00 98.44 179 PHE A O 1
ATOM 1401 N N . ALA A 1 180 ? 14.131 -0.052 1.076 1.00 97.25 180 ALA A N 1
ATOM 1402 C CA . ALA A 1 180 ? 14.789 -1.350 1.096 1.00 97.25 180 ALA A CA 1
ATOM 1403 C C . ALA A 1 180 ? 13.863 -2.462 1.599 1.00 97.25 180 ALA A C 1
ATOM 1405 O O . ALA A 1 180 ? 12.948 -2.238 2.397 1.00 97.25 180 ALA A O 1
ATOM 1406 N N . GLY A 1 181 ? 14.117 -3.688 1.143 1.00 97.38 181 GLY A N 1
ATOM 1407 C CA . GLY A 1 181 ? 13.535 -4.876 1.749 1.00 97.38 181 GLY A CA 1
ATOM 1408 C C . GLY A 1 181 ? 13.935 -4.997 3.218 1.00 97.38 181 GLY A C 1
ATOM 1409 O O . GLY A 1 181 ? 15.105 -4.835 3.561 1.00 97.38 181 GLY A O 1
ATOM 1410 N N . ASN A 1 182 ? 12.976 -5.290 4.097 1.00 96.00 182 ASN A N 1
ATOM 1411 C CA . ASN A 1 182 ? 13.294 -5.595 5.490 1.00 96.00 182 ASN A CA 1
ATOM 1412 C C . ASN A 1 182 ? 13.770 -7.052 5.596 1.00 96.00 182 ASN A C 1
ATOM 1414 O O . ASN A 1 182 ? 12.961 -7.971 5.713 1.00 96.00 182 ASN A O 1
ATOM 1418 N N . HIS A 1 183 ? 15.078 -7.267 5.466 1.00 92.81 183 HIS A N 1
ATOM 1419 C CA . HIS A 1 183 ? 15.677 -8.601 5.560 1.00 92.81 183 HIS A CA 1
ATOM 1420 C C . HIS A 1 183 ? 15.877 -9.059 7.009 1.00 92.81 183 HIS A C 1
ATOM 1422 O O . HIS A 1 183 ? 15.831 -10.261 7.266 1.00 92.81 183 HIS A O 1
ATOM 1428 N N . ASP A 1 184 ? 16.077 -8.114 7.929 1.00 92.19 184 ASP A N 1
ATOM 1429 C CA . ASP A 1 184 ? 16.365 -8.397 9.337 1.00 92.19 184 ASP A CA 1
ATOM 1430 C C . ASP A 1 184 ? 15.097 -8.789 10.103 1.00 92.19 184 ASP A C 1
ATOM 1432 O O . ASP A 1 184 ? 15.121 -9.710 10.916 1.00 92.19 184 ASP A O 1
ATOM 1436 N N . ASP A 1 185 ? 13.979 -8.124 9.803 1.00 91.50 185 ASP A N 1
ATOM 1437 C CA . ASP A 1 185 ? 12.675 -8.385 10.408 1.00 91.50 185 ASP A CA 1
ATOM 1438 C C . ASP A 1 185 ? 11.591 -8.482 9.329 1.00 91.50 185 ASP A C 1
ATOM 1440 O O . ASP A 1 185 ? 10.696 -7.642 9.200 1.00 91.50 185 ASP A O 1
ATOM 1444 N N . TYR A 1 186 ? 11.719 -9.504 8.479 1.00 90.69 186 TYR A N 1
ATOM 1445 C CA . TYR A 1 186 ? 10.806 -9.742 7.358 1.00 90.69 186 TYR A CA 1
ATOM 1446 C C . TYR A 1 186 ? 9.358 -9.975 7.813 1.00 90.69 186 TYR A C 1
ATOM 1448 O O . TYR A 1 186 ? 8.417 -9.641 7.090 1.00 90.69 186 TYR A O 1
ATOM 1456 N N . GLU A 1 187 ? 9.179 -10.553 9.002 1.00 90.38 187 GLU A N 1
ATOM 1457 C CA . GLU A 1 187 ? 7.871 -10.942 9.534 1.00 90.38 187 GLU A CA 1
ATOM 1458 C C . GLU A 1 187 ? 7.139 -9.804 10.256 1.00 90.38 187 GLU A C 1
ATOM 1460 O O . GLU A 1 187 ? 5.980 -9.984 10.631 1.00 90.38 187 GLU A O 1
ATOM 1465 N N . ASP A 1 188 ? 7.757 -8.629 10.405 1.00 94.62 188 ASP A N 1
ATOM 1466 C CA . ASP A 1 188 ? 7.093 -7.447 10.950 1.00 94.62 188 ASP A CA 1
ATOM 1467 C C . ASP A 1 188 ? 5.869 -7.054 10.088 1.00 94.62 188 ASP A C 1
ATOM 1469 O O . ASP A 1 188 ? 6.019 -6.731 8.898 1.00 94.62 188 ASP A O 1
ATOM 1473 N N . PRO A 1 189 ? 4.643 -7.044 10.651 1.00 95.94 189 PRO A N 1
ATOM 1474 C CA . PRO A 1 189 ? 3.431 -6.718 9.902 1.00 95.94 189 PRO A CA 1
ATOM 1475 C C . PRO A 1 189 ? 3.437 -5.280 9.362 1.00 95.94 189 PRO A C 1
ATOM 1477 O O . PRO A 1 189 ? 2.836 -5.019 8.314 1.00 95.94 189 PRO A O 1
ATOM 1480 N N . ASP A 1 190 ? 4.151 -4.351 10.010 1.00 97.12 190 ASP A N 1
ATOM 1481 C CA . ASP A 1 190 ? 4.305 -2.968 9.548 1.00 97.12 190 ASP A CA 1
ATOM 1482 C C . ASP A 1 190 ? 4.924 -2.893 8.145 1.00 97.12 190 ASP A C 1
ATOM 1484 O O . ASP A 1 190 ? 4.666 -1.935 7.413 1.00 97.12 190 ASP A O 1
ATOM 1488 N N . ASN A 1 191 ? 5.689 -3.909 7.728 1.00 97.56 191 ASN A N 1
ATOM 1489 C CA . ASN A 1 191 ? 6.250 -3.983 6.382 1.00 97.56 191 ASN A CA 1
ATOM 1490 C C . ASN A 1 191 ? 5.170 -4.082 5.287 1.00 97.56 191 ASN A C 1
ATOM 1492 O O . ASN A 1 191 ? 5.487 -3.926 4.106 1.00 97.56 191 ASN A O 1
ATOM 1496 N N . SER A 1 192 ? 3.910 -4.361 5.636 1.00 97.62 192 SER A N 1
ATOM 1497 C CA . SER A 1 192 ? 2.800 -4.541 4.687 1.00 97.62 192 SER A CA 1
ATOM 1498 C C . SER A 1 192 ? 1.878 -3.323 4.563 1.00 97.62 192 SER A C 1
ATOM 1500 O O . SER A 1 192 ? 1.173 -3.195 3.559 1.00 97.62 192 SER A O 1
ATOM 1502 N N . PHE A 1 193 ? 1.879 -2.413 5.541 1.00 98.38 193 PHE A N 1
ATOM 1503 C CA . PHE A 1 193 ? 0.983 -1.254 5.566 1.00 98.38 193 PHE A CA 1
ATOM 1504 C C . PHE A 1 193 ? 1.630 -0.043 4.888 1.00 98.38 193 PHE A C 1
ATOM 1506 O O . PHE A 1 193 ? 2.657 0.456 5.343 1.00 98.38 193 PHE A O 1
ATOM 1513 N N . LEU A 1 194 ? 1.022 0.469 3.811 1.00 98.62 194 LEU A N 1
ATOM 1514 C CA . LEU A 1 194 ? 1.592 1.531 2.972 1.00 98.62 194 LEU A CA 1
ATOM 1515 C C . LEU A 1 194 ? 2.041 2.764 3.774 1.00 98.62 194 LEU A C 1
ATOM 1517 O O . LEU A 1 194 ? 3.140 3.263 3.549 1.00 98.62 194 LEU A O 1
ATOM 1521 N N . THR A 1 195 ? 1.247 3.236 4.739 1.00 98.12 195 THR A N 1
ATOM 1522 C CA . THR A 1 195 ? 1.622 4.416 5.547 1.00 98.12 195 THR A CA 1
ATOM 1523 C C . THR A 1 195 ? 2.850 4.161 6.425 1.00 98.12 195 THR A C 1
ATOM 1525 O O . THR A 1 195 ? 3.639 5.075 6.662 1.00 98.12 195 THR A O 1
ATOM 1528 N N . ARG A 1 196 ? 3.053 2.920 6.884 1.00 98.25 196 ARG A N 1
ATOM 1529 C CA . ARG A 1 196 ? 4.236 2.505 7.652 1.00 98.25 196 ARG A CA 1
ATOM 1530 C C . ARG A 1 196 ? 5.446 2.343 6.742 1.00 98.25 196 ARG A C 1
ATOM 1532 O O . ARG A 1 196 ? 6.506 2.863 7.073 1.00 98.25 196 ARG A O 1
ATOM 1539 N N . VAL A 1 197 ? 5.266 1.729 5.574 1.00 98.56 197 VAL A N 1
ATOM 1540 C CA . VAL A 1 197 ? 6.316 1.556 4.557 1.00 98.56 197 VAL A CA 1
ATOM 1541 C C . VAL A 1 197 ? 6.853 2.906 4.080 1.00 98.56 197 VAL A C 1
ATOM 1543 O O . VAL A 1 197 ? 8.065 3.086 4.012 1.00 98.56 197 VAL A O 1
ATOM 1546 N N . LEU A 1 198 ? 5.988 3.893 3.822 1.00 98.56 198 LEU A N 1
ATOM 1547 C CA . LEU A 1 198 ? 6.415 5.246 3.437 1.00 98.56 198 LEU A CA 1
ATOM 1548 C C . LEU A 1 198 ? 7.217 5.950 4.542 1.00 98.56 198 LEU A C 1
ATOM 1550 O O . LEU A 1 198 ? 8.206 6.622 4.252 1.00 98.56 198 LEU A O 1
ATOM 1554 N N . LYS A 1 199 ? 6.829 5.769 5.811 1.00 97.50 199 LYS A N 1
ATOM 1555 C CA . LYS A 1 199 ? 7.529 6.367 6.958 1.00 97.50 199 LYS A CA 1
ATOM 1556 C C . LYS A 1 199 ? 8.872 5.694 7.241 1.00 97.50 199 LYS A C 1
ATOM 1558 O O . LYS A 1 199 ? 9.858 6.381 7.473 1.00 97.50 199 LYS A O 1
ATOM 1563 N N . ARG A 1 200 ? 8.904 4.361 7.230 1.00 97.44 200 ARG A N 1
ATOM 1564 C CA . ARG A 1 200 ? 10.079 3.553 7.595 1.00 97.44 200 ARG A CA 1
ATOM 1565 C C . ARG A 1 200 ? 11.054 3.347 6.445 1.00 97.44 200 ARG A C 1
ATOM 1567 O O . ARG A 1 200 ? 12.197 2.997 6.695 1.00 97.44 200 ARG A O 1
ATOM 1574 N N . ARG A 1 201 ? 10.590 3.516 5.204 1.00 97.88 201 ARG A N 1
ATOM 1575 C CA . ARG A 1 201 ? 11.314 3.146 3.978 1.00 97.88 201 ARG A CA 1
ATOM 1576 C C . ARG A 1 201 ? 11.701 1.664 3.932 1.00 97.88 201 ARG A C 1
ATOM 1578 O O . ARG A 1 201 ? 12.585 1.265 3.189 1.00 97.88 201 ARG A O 1
ATOM 1585 N N . THR A 1 202 ? 10.986 0.820 4.670 1.00 97.94 202 THR A N 1
ATOM 1586 C CA . THR A 1 202 ? 11.186 -0.631 4.676 1.00 97.94 202 THR A CA 1
ATOM 1587 C C . THR A 1 202 ? 9.882 -1.354 4.391 1.00 97.94 202 THR A C 1
ATOM 1589 O O . THR A 1 202 ? 8.818 -0.901 4.815 1.00 97.94 202 THR A O 1
ATOM 1592 N N . GLY A 1 203 ? 9.944 -2.480 3.684 1.00 97.81 203 GLY A N 1
ATOM 1593 C CA . GLY A 1 203 ? 8.756 -3.270 3.371 1.00 97.81 203 GLY A CA 1
ATOM 1594 C C . GLY A 1 203 ? 9.061 -4.684 2.886 1.00 97.81 203 GLY A C 1
ATOM 1595 O O . GLY A 1 203 ? 10.214 -5.102 2.806 1.00 97.81 203 GLY A O 1
ATOM 1596 N N . ILE A 1 204 ? 8.000 -5.414 2.546 1.00 97.56 204 ILE A N 1
ATOM 1597 C CA . ILE A 1 204 ? 8.046 -6.723 1.880 1.00 97.56 204 ILE A CA 1
ATOM 1598 C C . ILE A 1 204 ? 7.912 -6.543 0.355 1.00 97.56 204 ILE A C 1
ATOM 1600 O O . ILE A 1 204 ? 7.520 -5.462 -0.101 1.00 97.56 204 ILE A O 1
ATOM 1604 N N . PRO A 1 205 ? 8.169 -7.576 -0.474 1.00 97.75 205 PRO A N 1
ATOM 1605 C CA . PRO A 1 205 ? 8.222 -7.399 -1.926 1.00 97.75 205 PRO A CA 1
ATOM 1606 C C . PRO A 1 205 ? 6.989 -6.743 -2.546 1.00 97.75 205 PRO A C 1
ATOM 1608 O O . PRO A 1 205 ? 7.106 -5.860 -3.397 1.00 97.75 205 PRO A O 1
ATOM 1611 N N . ILE A 1 206 ? 5.791 -7.119 -2.089 1.00 98.25 206 ILE A N 1
ATOM 1612 C CA . ILE A 1 206 ? 4.548 -6.558 -2.623 1.00 98.25 206 ILE A CA 1
ATOM 1613 C C . ILE A 1 206 ? 4.330 -5.101 -2.209 1.00 98.25 206 ILE A C 1
ATOM 1615 O O . ILE A 1 206 ? 3.867 -4.316 -3.029 1.00 98.25 206 ILE A O 1
ATOM 1619 N N . SER A 1 207 ? 4.672 -4.707 -0.980 1.00 98.50 207 SER A N 1
ATOM 1620 C CA . SER A 1 207 ? 4.401 -3.351 -0.496 1.00 98.50 207 SER A CA 1
ATOM 1621 C C . SER A 1 207 ? 5.371 -2.330 -1.093 1.00 98.50 207 SER A C 1
ATOM 1623 O O . SER A 1 207 ? 4.934 -1.263 -1.524 1.00 98.50 207 SER A O 1
ATOM 1625 N N . LEU A 1 208 ? 6.651 -2.685 -1.246 1.00 98.62 208 LEU A N 1
ATOM 1626 C CA . LEU A 1 208 ? 7.621 -1.866 -1.985 1.00 98.62 208 LEU A CA 1
ATOM 1627 C C . LEU A 1 208 ? 7.256 -1.771 -3.469 1.00 98.62 208 LEU A C 1
ATOM 1629 O O . LEU A 1 208 ? 7.299 -0.695 -4.062 1.00 98.62 208 LEU A O 1
ATOM 1633 N N . SER A 1 209 ? 6.786 -2.869 -4.062 1.00 98.62 209 SER A N 1
ATOM 1634 C CA . SER A 1 209 ? 6.263 -2.834 -5.427 1.00 98.62 209 SER A CA 1
ATOM 1635 C C . SER A 1 209 ? 5.035 -1.938 -5.561 1.00 98.62 209 SER A C 1
ATOM 1637 O O . SER A 1 209 ? 4.902 -1.245 -6.564 1.00 98.62 209 SER A O 1
ATOM 1639 N N . VAL A 1 210 ? 4.152 -1.879 -4.559 1.00 98.81 210 VAL A N 1
ATOM 1640 C CA . VAL A 1 210 ? 3.037 -0.922 -4.555 1.00 98.81 210 VAL A CA 1
ATOM 1641 C C . VAL A 1 210 ? 3.552 0.514 -4.557 1.00 98.81 210 VAL A C 1
ATOM 1643 O O . VAL A 1 210 ? 3.081 1.287 -5.385 1.00 98.81 210 VAL A O 1
ATOM 1646 N N . VAL A 1 211 ? 4.540 0.870 -3.728 1.00 98.88 211 VAL A N 1
ATOM 1647 C CA . VAL A 1 211 ? 5.154 2.214 -3.764 1.00 98.88 211 VAL A CA 1
ATOM 1648 C C . VAL A 1 211 ? 5.675 2.531 -5.169 1.00 98.88 211 VAL A C 1
ATOM 1650 O O . VAL A 1 211 ? 5.295 3.553 -5.740 1.00 98.88 211 VAL A O 1
ATOM 1653 N N . TYR A 1 212 ? 6.438 1.617 -5.775 1.00 98.81 212 TYR A N 1
ATOM 1654 C CA . TYR A 1 212 ? 6.944 1.776 -7.140 1.00 98.81 212 TYR A CA 1
ATOM 1655 C C . TYR A 1 212 ? 5.816 2.009 -8.160 1.00 98.81 212 TYR A C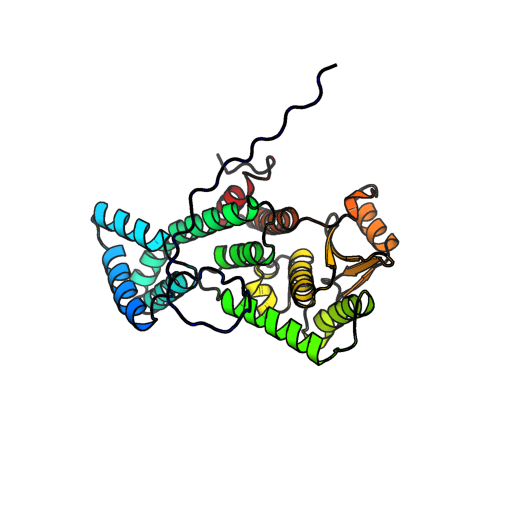 1
ATOM 1657 O O . TYR A 1 212 ? 5.877 2.936 -8.966 1.00 98.81 212 TYR A O 1
ATOM 1665 N N . LEU A 1 213 ? 4.749 1.203 -8.116 1.00 98.81 213 LEU A N 1
ATOM 1666 C CA . LEU A 1 213 ? 3.605 1.337 -9.024 1.00 98.81 213 LEU A CA 1
ATOM 1667 C C . LEU A 1 213 ? 2.865 2.666 -8.835 1.00 98.81 213 LEU A C 1
ATOM 1669 O O . LEU A 1 213 ? 2.385 3.247 -9.809 1.00 98.81 213 LEU A O 1
ATOM 1673 N N . LEU A 1 214 ? 2.752 3.152 -7.598 1.00 98.88 214 LEU A N 1
ATOM 1674 C CA . LEU A 1 214 ? 2.099 4.424 -7.292 1.00 98.88 214 LEU A CA 1
ATOM 1675 C C . LEU A 1 214 ? 2.922 5.628 -7.765 1.00 98.88 214 LEU A C 1
ATOM 1677 O O . LEU A 1 214 ? 2.331 6.590 -8.260 1.00 98.88 214 LEU A O 1
ATOM 1681 N N . LEU A 1 215 ? 4.253 5.559 -7.675 1.00 98.81 215 LEU A N 1
ATOM 1682 C CA . LEU A 1 215 ? 5.150 6.559 -8.259 1.00 98.81 215 LEU A CA 1
ATOM 1683 C C . LEU A 1 215 ? 5.116 6.504 -9.790 1.00 98.81 215 LEU A C 1
ATOM 1685 O O . LEU A 1 215 ? 4.917 7.527 -10.438 1.00 98.81 215 LEU A O 1
ATOM 1689 N N . GLY A 1 216 ? 5.211 5.310 -10.378 1.00 98.25 216 GLY A N 1
ATOM 1690 C CA . GLY A 1 216 ? 5.167 5.132 -11.829 1.00 98.25 216 GLY A CA 1
ATOM 1691 C C . GLY A 1 216 ? 3.881 5.673 -12.455 1.00 98.25 216 GLY A C 1
ATOM 1692 O O . GLY A 1 216 ? 3.939 6.335 -13.486 1.00 98.25 216 GLY A O 1
ATOM 1693 N N . ARG A 1 217 ? 2.726 5.503 -11.797 1.00 97.69 217 ARG A N 1
ATOM 1694 C CA . ARG A 1 217 ? 1.453 6.105 -12.239 1.00 97.69 217 ARG A CA 1
ATOM 1695 C C . ARG A 1 217 ? 1.476 7.630 -12.232 1.00 97.69 217 ARG A C 1
ATOM 1697 O O . ARG A 1 217 ? 1.013 8.230 -13.194 1.00 97.69 217 ARG A O 1
ATOM 1704 N N . ARG A 1 218 ? 2.021 8.252 -11.182 1.00 98.38 218 ARG A N 1
ATOM 1705 C CA . ARG A 1 218 ? 2.177 9.719 -11.096 1.00 98.38 218 ARG A CA 1
ATOM 1706 C C . ARG A 1 218 ? 3.091 10.258 -12.196 1.00 98.38 218 ARG A C 1
ATOM 1708 O O . ARG A 1 218 ? 2.877 11.356 -12.694 1.00 98.38 218 ARG A O 1
ATOM 1715 N N . LEU A 1 219 ? 4.065 9.450 -12.605 1.00 98.00 219 LEU A N 1
ATOM 1716 C CA . LEU A 1 219 ? 5.008 9.735 -13.684 1.00 98.00 219 LEU A CA 1
ATOM 1717 C C . LEU A 1 219 ? 4.501 9.308 -15.074 1.00 98.00 219 LEU A C 1
ATOM 1719 O O . LEU A 1 219 ? 5.232 9.441 -16.051 1.00 98.00 219 LEU A O 1
ATOM 1723 N N . ASN A 1 220 ? 3.265 8.804 -15.184 1.00 97.19 220 ASN A N 1
ATOM 1724 C CA . ASN A 1 220 ? 2.676 8.268 -16.418 1.00 97.19 220 ASN A CA 1
ATOM 1725 C C . ASN A 1 220 ? 3.515 7.162 -17.092 1.00 97.19 220 ASN A C 1
ATOM 1727 O O . ASN A 1 220 ? 3.516 7.026 -18.316 1.00 97.19 220 ASN A O 1
ATOM 1731 N N . LEU A 1 221 ? 4.219 6.349 -16.302 1.00 97.44 221 LEU A N 1
ATOM 1732 C CA . LEU A 1 221 ? 4.969 5.197 -16.793 1.00 97.44 221 LEU A CA 1
ATOM 1733 C C . LEU A 1 221 ? 4.058 3.957 -16.887 1.00 97.44 221 LEU A C 1
ATOM 1735 O O . LEU A 1 221 ? 3.334 3.663 -15.929 1.00 97.44 221 LEU A O 1
ATOM 1739 N N . PRO A 1 222 ? 4.109 3.184 -17.991 1.00 97.06 222 PRO A N 1
ATOM 1740 C CA . PRO A 1 222 ? 3.380 1.925 -18.141 1.00 97.06 222 PRO A CA 1
ATOM 1741 C C . PRO A 1 222 ? 4.050 0.807 -17.326 1.00 97.06 222 PRO A C 1
ATOM 1743 O O . PRO A 1 222 ? 4.725 -0.082 -17.850 1.00 97.06 222 PRO A O 1
ATOM 1746 N N . VAL A 1 223 ? 3.887 0.886 -16.005 1.00 98.06 223 VAL A N 1
ATOM 1747 C CA . VAL A 1 223 ? 4.419 -0.081 -15.043 1.00 98.06 223 VAL A CA 1
ATOM 1748 C C . VAL A 1 223 ? 3.312 -0.931 -14.430 1.00 98.06 223 VAL A C 1
ATOM 1750 O O . VAL A 1 223 ? 2.218 -0.457 -14.113 1.00 98.06 223 VAL A O 1
ATOM 1753 N N . TYR A 1 224 ? 3.612 -2.209 -14.237 1.00 97.94 224 TYR A N 1
ATOM 1754 C CA . TYR A 1 224 ? 2.660 -3.225 -13.814 1.00 97.94 224 TYR A CA 1
ATOM 1755 C C . TYR A 1 224 ? 3.280 -4.129 -12.755 1.00 97.94 224 TYR A C 1
ATOM 1757 O O . TYR A 1 224 ? 4.453 -4.482 -12.835 1.00 97.94 224 TYR A O 1
ATOM 1765 N N . GLY A 1 225 ? 2.494 -4.527 -11.757 1.00 97.81 225 GLY A N 1
ATOM 1766 C CA . GLY A 1 225 ? 2.924 -5.553 -10.810 1.00 97.81 225 GLY A CA 1
ATOM 1767 C C . GLY A 1 225 ? 2.899 -6.931 -11.462 1.00 97.81 225 GLY A C 1
ATOM 1768 O O . GLY A 1 225 ? 2.084 -7.174 -12.349 1.00 97.81 225 GLY A O 1
ATOM 1769 N N . VAL A 1 226 ? 3.756 -7.842 -11.016 1.00 96.69 226 VAL A N 1
ATOM 1770 C CA . VAL A 1 226 ? 3.820 -9.223 -11.504 1.00 96.69 226 VAL A CA 1
ATOM 1771 C C . VAL A 1 226 ? 3.817 -10.159 -10.306 1.00 96.69 226 VAL A C 1
ATOM 1773 O O . VAL A 1 226 ? 4.683 -10.110 -9.429 1.00 96.69 226 VAL A O 1
ATOM 1776 N N . ASN A 1 227 ? 2.798 -11.013 -10.269 1.00 92.38 227 ASN A N 1
ATOM 1777 C CA . ASN A 1 227 ? 2.561 -11.929 -9.167 1.00 92.38 227 ASN A CA 1
ATOM 1778 C C . ASN A 1 227 ? 3.387 -13.208 -9.367 1.00 92.38 227 ASN A C 1
ATOM 1780 O O . ASN A 1 227 ? 2.977 -14.101 -10.106 1.00 92.38 227 ASN A O 1
ATOM 1784 N N . LEU A 1 228 ? 4.544 -13.287 -8.706 1.00 90.50 228 LEU A N 1
ATOM 1785 C CA . LEU A 1 228 ? 5.345 -14.507 -8.651 1.00 90.50 228 LEU A CA 1
ATOM 1786 C C . LEU A 1 228 ? 5.037 -15.298 -7.358 1.00 90.50 228 LEU A C 1
ATOM 1788 O O . LEU A 1 228 ? 4.720 -14.711 -6.321 1.00 90.50 228 LEU A O 1
ATOM 1792 N N . PRO A 1 229 ? 5.122 -16.635 -7.365 1.00 83.38 229 PRO A N 1
ATOM 1793 C CA . PRO A 1 229 ? 5.119 -17.435 -6.145 1.00 83.38 229 PRO A CA 1
ATOM 1794 C C . PRO A 1 229 ? 6.255 -16.993 -5.216 1.00 83.38 229 PRO A C 1
ATOM 1796 O O . PRO A 1 229 ? 7.380 -16.789 -5.669 1.00 83.38 229 PRO A O 1
ATOM 1799 N N . HIS A 1 230 ? 5.951 -16.818 -3.928 1.00 83.81 230 HIS A N 1
ATOM 1800 C CA . HIS A 1 230 ? 6.878 -16.369 -2.873 1.00 83.81 230 HIS A CA 1
ATOM 1801 C C . HIS A 1 230 ? 7.589 -15.024 -3.098 1.00 83.81 230 HIS A C 1
ATOM 1803 O O . HIS A 1 230 ? 8.340 -14.596 -2.230 1.00 83.81 230 HIS A O 1
ATOM 1809 N N . HIS A 1 231 ? 7.328 -14.321 -4.204 1.00 90.81 231 HIS A N 1
ATOM 1810 C CA . HIS A 1 231 ? 7.966 -13.039 -4.506 1.00 90.81 231 HIS A CA 1
ATOM 1811 C C . HIS A 1 231 ? 7.019 -12.083 -5.229 1.00 90.81 231 HIS A C 1
ATOM 1813 O O . HIS A 1 231 ? 5.973 -12.496 -5.720 1.00 90.81 231 HIS A O 1
ATOM 1819 N N . PHE A 1 232 ? 7.315 -10.795 -5.298 1.00 95.56 232 PHE A N 1
ATOM 1820 C CA . PHE A 1 232 ? 6.521 -9.861 -6.100 1.00 95.56 232 PHE A CA 1
ATOM 1821 C C . PHE A 1 232 ? 7.473 -8.875 -6.751 1.00 95.56 232 PHE A C 1
ATOM 1823 O O . PHE A 1 232 ? 8.308 -8.290 -6.070 1.00 95.56 232 PHE A O 1
ATOM 1830 N N . VAL A 1 233 ? 7.341 -8.713 -8.062 1.00 97.00 233 VAL A N 1
ATOM 1831 C CA . VAL A 1 233 ? 8.201 -7.827 -8.850 1.00 97.00 233 VAL A CA 1
ATOM 1832 C C . VAL A 1 233 ? 7.339 -6.863 -9.647 1.00 97.00 233 VAL A C 1
ATOM 1834 O O . VAL A 1 233 ? 6.124 -7.043 -9.771 1.00 97.00 233 VAL A O 1
ATOM 1837 N N . VAL A 1 234 ? 7.960 -5.835 -10.201 1.00 98.00 234 VAL A N 1
ATOM 1838 C CA . VAL A 1 234 ? 7.306 -4.916 -11.133 1.00 98.00 234 VAL A CA 1
ATOM 1839 C C . VAL A 1 234 ? 7.889 -5.114 -12.519 1.00 98.00 234 VAL A C 1
ATOM 1841 O O . VAL A 1 234 ? 9.011 -5.593 -12.677 1.00 98.00 234 VAL A O 1
ATOM 1844 N N . LYS A 1 235 ? 7.128 -4.739 -13.538 1.00 96.75 235 LYS A N 1
ATOM 1845 C CA . LYS A 1 235 ? 7.622 -4.649 -14.901 1.00 96.75 235 LYS A CA 1
ATOM 1846 C C . LYS A 1 235 ? 7.228 -3.333 -15.533 1.00 96.75 235 LYS A C 1
ATOM 1848 O O . LYS A 1 235 ? 6.127 -2.841 -15.306 1.00 96.75 235 LYS A O 1
ATOM 1853 N N . TYR A 1 236 ? 8.118 -2.804 -16.349 1.00 97.31 236 TYR A N 1
ATOM 1854 C CA . TYR A 1 236 ? 7.792 -1.812 -17.357 1.00 97.31 236 TYR A CA 1
ATOM 1855 C C . TYR A 1 236 ? 7.497 -2.540 -18.665 1.00 97.31 236 TYR A C 1
ATOM 1857 O O . TYR A 1 236 ? 8.221 -3.478 -19.013 1.00 97.31 236 TYR A O 1
ATOM 1865 N N . GLN A 1 237 ? 6.451 -2.122 -19.376 1.00 95.25 237 GLN A N 1
ATOM 1866 C CA . GLN A 1 237 ? 6.135 -2.672 -20.689 1.00 95.25 237 GLN A CA 1
ATOM 1867 C C . GLN A 1 237 ? 5.550 -1.602 -21.616 1.00 95.25 237 GLN A C 1
ATOM 1869 O O . GLN A 1 237 ? 4.540 -0.987 -21.283 1.00 95.25 237 GLN A O 1
ATOM 1874 N N . ASP A 1 238 ? 6.148 -1.436 -22.794 1.00 94.31 238 ASP A N 1
ATOM 1875 C CA . ASP A 1 238 ? 5.595 -0.677 -23.920 1.00 94.31 238 ASP A CA 1
ATOM 1876 C C . ASP A 1 238 ? 5.548 -1.548 -25.196 1.00 94.31 238 ASP A C 1
ATOM 1878 O O . ASP A 1 238 ? 5.660 -2.775 -25.128 1.00 94.31 238 ASP A O 1
ATOM 1882 N N . GLU A 1 239 ? 5.337 -0.936 -26.365 1.00 91.50 239 GLU A N 1
ATOM 1883 C CA . GLU A 1 239 ? 5.260 -1.649 -27.650 1.00 91.50 239 GLU A CA 1
ATOM 1884 C C . GLU A 1 239 ? 6.583 -2.309 -28.079 1.00 91.50 239 GLU A C 1
ATOM 1886 O O . GLU A 1 239 ? 6.583 -3.182 -28.950 1.00 91.50 239 GLU A O 1
ATOM 1891 N N . HIS A 1 240 ? 7.717 -1.900 -27.508 1.00 90.25 240 HIS A N 1
ATOM 1892 C CA . HIS A 1 240 ? 9.052 -2.270 -27.987 1.00 90.25 240 HIS A CA 1
ATOM 1893 C C . HIS A 1 240 ? 9.937 -2.898 -26.907 1.00 90.25 240 HIS A C 1
ATOM 1895 O O . HIS A 1 240 ? 10.987 -3.463 -27.220 1.00 90.25 240 HIS A O 1
ATOM 1901 N N . SER A 1 241 ? 9.543 -2.808 -25.639 1.00 89.44 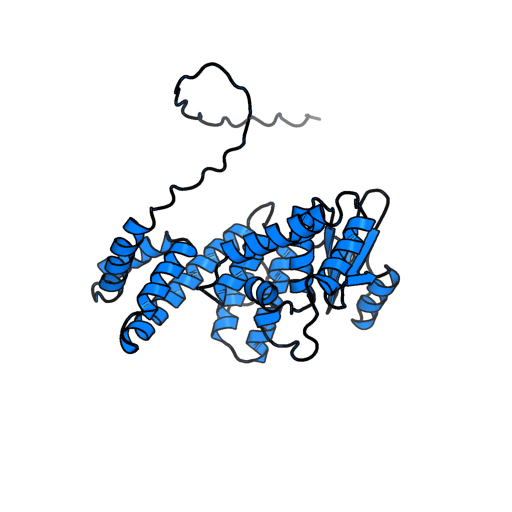241 SER A N 1
ATOM 1902 C CA . SER A 1 241 ? 10.386 -3.154 -24.511 1.00 89.44 241 SER A CA 1
ATOM 1903 C C . SER A 1 241 ? 9.599 -3.736 -23.343 1.00 89.44 241 SER A C 1
ATOM 1905 O O . SER A 1 241 ? 8.518 -3.275 -22.987 1.00 89.44 241 SER A O 1
ATOM 1907 N N . GLU A 1 242 ? 10.199 -4.734 -22.700 1.00 92.06 242 GLU A N 1
ATOM 1908 C CA . GLU A 1 242 ? 9.763 -5.274 -21.418 1.00 92.06 242 GLU A CA 1
ATOM 1909 C C . GLU A 1 242 ? 10.991 -5.406 -20.514 1.00 92.06 242 GLU A C 1
ATOM 1911 O O . GLU A 1 242 ? 12.016 -5.966 -20.913 1.00 92.06 242 GLU A O 1
ATOM 1916 N N . VAL A 1 243 ? 10.899 -4.889 -19.291 1.00 94.25 243 VAL A N 1
ATOM 1917 C CA . VAL A 1 243 ? 11.930 -5.085 -18.268 1.00 94.25 243 VAL A CA 1
ATOM 1918 C C . VAL A 1 243 ? 11.282 -5.299 -16.912 1.00 94.25 243 VAL A C 1
ATOM 1920 O O . VAL A 1 243 ? 10.340 -4.598 -16.548 1.00 94.25 243 VAL A O 1
ATOM 1923 N N . PHE A 1 244 ? 11.792 -6.275 -16.167 1.00 96.62 244 PHE A N 1
ATOM 1924 C CA . PHE A 1 244 ? 11.371 -6.554 -14.801 1.00 96.62 244 PHE A CA 1
ATOM 1925 C C . PHE A 1 244 ? 12.344 -5.879 -13.839 1.00 96.62 244 PHE A C 1
ATOM 1927 O O . PHE A 1 244 ? 13.531 -5.766 -14.134 1.00 96.62 244 PHE A O 1
ATOM 1934 N N . MET A 1 245 ? 11.849 -5.434 -12.694 1.00 97.31 245 MET A N 1
ATOM 1935 C CA . MET A 1 245 ? 12.652 -4.859 -11.618 1.00 97.31 245 MET A CA 1
ATOM 1936 C C . MET A 1 245 ? 12.171 -5.422 -10.291 1.00 97.31 245 MET A C 1
ATOM 1938 O O . MET A 1 245 ? 10.991 -5.748 -10.137 1.00 97.31 245 MET A O 1
ATOM 1942 N N . ASP A 1 246 ? 13.087 -5.516 -9.338 1.00 97.06 246 ASP A N 1
ATOM 1943 C CA . ASP A 1 246 ? 12.818 -6.017 -7.997 1.00 97.06 246 ASP A CA 1
ATOM 1944 C C . ASP A 1 246 ? 12.934 -4.902 -6.947 1.00 97.06 246 ASP A C 1
ATOM 1946 O O . ASP A 1 246 ? 14.029 -4.659 -6.435 1.00 97.06 246 ASP A O 1
ATOM 1950 N N . PRO A 1 247 ? 11.831 -4.215 -6.591 1.00 97.12 247 PRO A N 1
ATOM 1951 C CA . PRO A 1 247 ? 11.858 -3.148 -5.593 1.00 97.12 247 PRO A CA 1
ATOM 1952 C C . PRO A 1 247 ? 12.299 -3.613 -4.201 1.00 97.12 247 PRO A C 1
ATOM 1954 O O . PRO A 1 247 ? 12.738 -2.788 -3.409 1.00 97.12 247 PRO A O 1
ATOM 1957 N N . PHE A 1 248 ? 12.193 -4.910 -3.889 1.00 96.75 248 PHE A N 1
ATOM 1958 C CA . PHE A 1 248 ? 12.664 -5.451 -2.613 1.00 96.75 248 PHE A CA 1
ATOM 1959 C C . PHE A 1 248 ? 14.188 -5.512 -2.556 1.00 96.75 248 PHE A C 1
ATOM 1961 O O . PHE A 1 248 ? 14.787 -5.123 -1.559 1.00 96.75 248 PHE A O 1
ATOM 1968 N N . ASN A 1 249 ? 14.811 -5.941 -3.654 1.00 94.94 249 ASN A N 1
ATOM 1969 C CA . ASN A 1 249 ? 16.261 -6.081 -3.774 1.00 94.94 249 ASN A CA 1
ATOM 1970 C C . ASN A 1 249 ? 16.906 -4.839 -4.416 1.00 94.94 249 ASN A C 1
ATOM 1972 O O . ASN A 1 249 ? 17.749 -4.957 -5.304 1.00 94.94 249 ASN A O 1
ATOM 1976 N N . GLY A 1 250 ? 16.492 -3.640 -3.994 1.00 92.94 250 GLY A N 1
ATOM 1977 C CA . GLY A 1 250 ? 17.113 -2.378 -4.417 1.00 92.94 250 GLY A CA 1
ATOM 1978 C C . GLY A 1 250 ? 16.853 -1.990 -5.875 1.00 92.94 250 GLY A C 1
ATOM 1979 O O . GLY A 1 250 ? 17.682 -1.338 -6.498 1.00 92.94 250 GLY A O 1
ATOM 1980 N N . GLY A 1 251 ? 15.735 -2.429 -6.453 1.00 92.38 251 GLY A N 1
ATOM 1981 C CA . GLY A 1 251 ? 15.358 -2.069 -7.819 1.00 92.38 251 GLY A CA 1
ATOM 1982 C C . GLY A 1 251 ? 16.132 -2.814 -8.908 1.00 92.38 251 GLY A C 1
ATOM 1983 O O . GLY A 1 251 ? 16.068 -2.414 -10.070 1.00 92.38 251 GLY A O 1
ATOM 1984 N N . GLN A 1 252 ? 16.845 -3.894 -8.560 1.00 93.50 252 GLN A N 1
ATOM 1985 C CA . GLN A 1 252 ? 17.671 -4.648 -9.504 1.00 93.50 252 GLN A CA 1
ATOM 1986 C C . GLN A 1 252 ? 16.880 -5.053 -10.760 1.00 93.50 252 GLN A C 1
ATOM 1988 O O . GLN A 1 252 ? 15.803 -5.651 -10.635 1.00 93.50 252 GLN A O 1
ATOM 1993 N N . PRO A 1 253 ? 17.400 -4.768 -11.971 1.00 94.75 253 PRO A N 1
ATOM 1994 C CA . PRO A 1 253 ? 16.801 -5.249 -13.204 1.00 94.75 253 PRO A CA 1
ATOM 1995 C C . PRO A 1 253 ? 16.860 -6.774 -13.260 1.00 94.75 253 PRO A C 1
ATOM 1997 O O . PRO A 1 253 ? 17.902 -7.381 -13.022 1.00 94.75 253 PRO A O 1
ATOM 2000 N N . LEU A 1 254 ? 15.741 -7.384 -13.624 1.00 93.88 254 LEU A N 1
ATOM 2001 C CA . LEU A 1 254 ? 15.594 -8.820 -13.776 1.00 93.88 254 LEU A CA 1
ATOM 2002 C C . LEU A 1 254 ? 15.335 -9.160 -15.243 1.00 93.88 254 LEU A C 1
ATOM 2004 O O . LEU A 1 254 ? 14.497 -8.559 -15.924 1.00 93.88 254 LEU A O 1
ATOM 2008 N N . SER A 1 255 ? 16.033 -10.178 -15.728 1.00 89.94 255 SER A N 1
ATOM 2009 C CA . SER A 1 255 ? 15.709 -10.835 -16.985 1.00 89.94 255 SER A CA 1
ATOM 2010 C C . SER A 1 255 ? 14.504 -11.761 -16.806 1.00 89.94 255 SER A C 1
ATOM 2012 O O . SER A 1 255 ? 14.224 -12.276 -15.719 1.00 89.94 255 SER A O 1
ATOM 2014 N N . ARG A 1 256 ? 13.828 -12.085 -17.911 1.00 88.62 256 ARG A N 1
ATOM 2015 C CA . ARG A 1 256 ? 12.775 -13.109 -17.902 1.00 88.62 256 ARG A CA 1
ATOM 2016 C C . ARG A 1 256 ? 13.287 -14.463 -17.396 1.00 88.62 256 ARG A C 1
ATOM 2018 O O . ARG A 1 256 ? 12.550 -15.192 -16.736 1.00 88.62 256 ARG A O 1
ATOM 2025 N N . GLY A 1 257 ? 14.553 -14.787 -17.672 1.00 90.12 257 GLY A N 1
ATOM 2026 C CA . GLY A 1 257 ? 15.211 -15.985 -17.153 1.00 90.12 257 GLY A CA 1
ATOM 2027 C C . GLY A 1 257 ? 15.332 -15.980 -15.628 1.00 90.12 257 GLY A C 1
ATOM 2028 O O . GLY A 1 257 ? 15.210 -17.031 -15.006 1.00 90.12 257 GLY A O 1
ATOM 2029 N N . ASP A 1 258 ? 15.510 -14.815 -15.008 1.00 91.25 258 ASP A N 1
ATOM 2030 C CA . ASP A 1 258 ? 15.572 -14.670 -13.549 1.00 91.25 258 ASP A CA 1
ATOM 2031 C C . ASP A 1 258 ? 14.195 -14.920 -12.933 1.00 91.25 258 ASP A C 1
ATOM 2033 O O . ASP A 1 258 ? 14.064 -15.710 -11.997 1.00 91.25 258 ASP A O 1
ATOM 2037 N N . CYS A 1 259 ? 13.149 -14.360 -13.545 1.00 90.88 259 CYS A N 1
ATOM 2038 C CA . CYS A 1 259 ? 11.767 -14.622 -13.154 1.00 90.88 259 CYS A CA 1
ATOM 2039 C C . CYS A 1 259 ? 11.387 -16.107 -13.302 1.00 90.88 259 CYS A C 1
ATOM 2041 O O . CYS A 1 259 ? 10.741 -16.668 -12.418 1.00 90.88 259 CYS A O 1
ATOM 2043 N N . VAL A 1 260 ? 11.841 -16.780 -14.366 1.00 91.62 260 VAL A N 1
ATOM 2044 C CA . VAL A 1 260 ? 11.691 -18.240 -14.521 1.00 91.62 260 VAL A CA 1
ATOM 2045 C C . VAL A 1 260 ? 12.365 -18.995 -13.372 1.00 91.62 260 VAL A C 1
ATOM 2047 O O . VAL A 1 260 ? 11.786 -19.947 -12.853 1.00 91.62 260 VAL A O 1
ATOM 2050 N N . ARG A 1 261 ? 13.553 -18.569 -12.923 1.00 90.25 261 ARG A N 1
ATOM 2051 C CA . ARG A 1 261 ? 14.230 -19.210 -11.783 1.00 90.25 261 ARG A CA 1
ATOM 2052 C C . ARG A 1 261 ? 13.447 -19.062 -10.478 1.00 90.25 261 ARG A C 1
ATOM 2054 O O . ARG A 1 261 ? 13.464 -20.002 -9.689 1.00 90.25 261 ARG A O 1
ATOM 2061 N N . PHE A 1 262 ? 12.736 -17.953 -10.255 1.00 89.38 262 PHE A N 1
ATOM 2062 C CA . PHE A 1 262 ? 11.82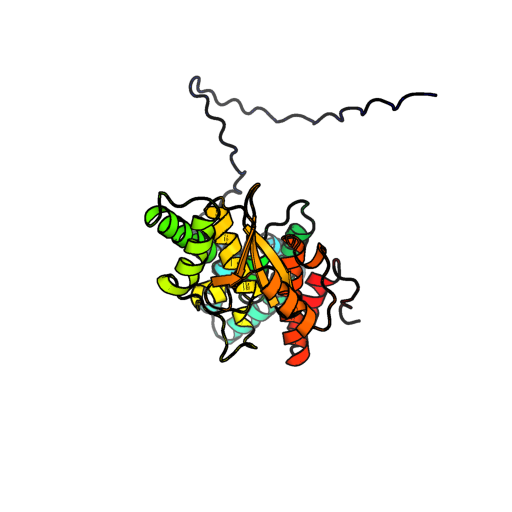7 -17.839 -9.105 1.00 89.38 262 PHE A CA 1
ATOM 2063 C C . PHE A 1 262 ? 10.698 -18.877 -9.163 1.00 89.38 262 PHE A C 1
ATOM 2065 O O . PHE A 1 262 ? 10.444 -19.548 -8.166 1.00 89.38 262 PHE A O 1
ATOM 2072 N N . LEU A 1 263 ? 10.084 -19.076 -10.336 1.00 90.12 263 LEU A N 1
ATOM 2073 C CA . LEU A 1 263 ? 9.026 -20.079 -10.525 1.00 90.12 263 LEU A CA 1
ATOM 2074 C C . LEU A 1 263 ? 9.530 -21.500 -10.255 1.00 90.12 263 LEU A C 1
ATOM 2076 O O . LEU A 1 263 ? 8.926 -22.236 -9.478 1.00 90.12 263 LEU A O 1
ATOM 2080 N N . LEU A 1 264 ? 10.676 -21.861 -10.834 1.00 91.75 264 LEU A N 1
ATOM 2081 C CA . LEU A 1 264 ? 11.246 -23.198 -10.677 1.00 91.75 264 LEU A CA 1
ATOM 2082 C C . LEU A 1 264 ? 11.663 -23.491 -9.229 1.00 91.75 264 LEU A C 1
ATOM 2084 O O . LEU A 1 264 ? 11.444 -24.602 -8.755 1.00 91.75 264 LEU A O 1
ATOM 2088 N N . LYS A 1 265 ? 12.201 -22.502 -8.499 1.00 91.25 265 LYS A N 1
ATOM 2089 C CA . LYS A 1 265 ? 12.500 -22.636 -7.059 1.00 91.25 265 LYS A CA 1
ATOM 2090 C C . LYS A 1 265 ? 11.247 -22.899 -6.222 1.00 91.25 265 LYS A C 1
ATOM 2092 O O . LYS A 1 265 ? 11.320 -23.617 -5.234 1.00 91.25 265 LYS A O 1
ATOM 2097 N N . ALA A 1 266 ? 10.107 -22.354 -6.639 1.00 89.19 266 ALA A N 1
ATOM 2098 C CA . ALA A 1 266 ? 8.809 -22.607 -6.025 1.00 89.19 266 ALA A CA 1
ATOM 2099 C C . ALA A 1 266 ? 8.147 -23.912 -6.511 1.00 89.19 266 ALA A C 1
ATOM 2101 O O . ALA A 1 266 ? 6.985 -24.155 -6.204 1.00 89.19 266 ALA A O 1
ATOM 2102 N N . SER A 1 267 ? 8.852 -24.745 -7.289 1.00 92.12 267 SER A N 1
ATOM 2103 C CA . SER A 1 267 ? 8.300 -25.945 -7.939 1.00 92.12 267 SER A CA 1
ATOM 2104 C C . SER A 1 267 ? 7.101 -25.659 -8.859 1.00 92.12 267 SER A C 1
ATOM 2106 O O . SER A 1 267 ? 6.253 -26.521 -9.078 1.00 92.12 267 SER A O 1
ATOM 2108 N N . VAL A 1 268 ? 7.037 -24.451 -9.432 1.00 90.62 268 VAL A N 1
ATOM 2109 C CA . VAL A 1 268 ? 5.989 -24.020 -10.366 1.00 90.62 268 VAL A CA 1
ATOM 2110 C C . VAL A 1 268 ? 6.531 -24.021 -11.793 1.00 90.62 268 VAL A C 1
ATOM 2112 O O . VAL A 1 268 ? 7.565 -23.418 -12.087 1.00 90.62 268 VAL A O 1
ATOM 2115 N N . GLN A 1 269 ? 5.806 -24.666 -12.709 1.00 90.25 269 GLN A N 1
ATOM 2116 C CA . GLN A 1 269 ? 6.163 -24.654 -14.126 1.00 90.25 269 GLN A CA 1
ATOM 2117 C C . GLN A 1 269 ? 5.900 -23.271 -14.754 1.00 90.25 269 GLN A C 1
ATOM 2119 O O . GLN A 1 269 ? 4.812 -22.707 -14.583 1.00 90.25 269 GLN A O 1
ATOM 2124 N N . PRO A 1 270 ? 6.869 -22.691 -15.489 1.00 89.56 270 PRO A N 1
ATOM 2125 C CA . PRO A 1 270 ? 6.685 -21.402 -16.136 1.00 89.56 270 PRO A CA 1
ATOM 2126 C C . PRO A 1 270 ? 5.586 -21.431 -17.200 1.00 89.56 270 PRO A C 1
ATOM 2128 O O . PRO A 1 270 ? 5.600 -22.236 -18.125 1.00 89.56 270 PRO A O 1
ATOM 2131 N N . HIS A 1 271 ? 4.675 -20.467 -17.116 1.00 89.44 271 HIS A N 1
ATOM 2132 C CA . HIS A 1 271 ? 3.583 -20.263 -18.065 1.00 89.44 271 HIS A CA 1
ATOM 2133 C C . HIS A 1 271 ? 3.434 -18.763 -18.303 1.00 89.44 271 HIS A C 1
ATOM 2135 O O . HIS A 1 271 ? 3.762 -17.965 -17.425 1.00 89.44 271 HIS A O 1
ATOM 2141 N N . ALA A 1 272 ? 2.936 -18.366 -19.478 1.00 87.00 272 ALA A N 1
ATOM 2142 C CA . ALA A 1 272 ? 2.825 -16.955 -19.860 1.00 87.00 272 ALA A CA 1
ATOM 2143 C C . ALA A 1 272 ? 2.048 -16.115 -18.827 1.00 87.00 272 ALA A C 1
ATOM 2145 O O . ALA A 1 272 ? 2.443 -14.989 -18.534 1.00 87.00 272 ALA A O 1
ATOM 2146 N N . GLN A 1 273 ? 1.017 -16.699 -18.209 1.00 88.12 273 GLN A N 1
ATOM 2147 C CA . GLN A 1 273 ? 0.205 -16.058 -17.170 1.00 88.12 273 GLN A CA 1
ATOM 2148 C C . GLN A 1 273 ? 1.003 -15.597 -15.938 1.00 88.12 273 GLN A C 1
ATOM 2150 O O . GLN A 1 273 ? 0.630 -14.611 -15.315 1.00 88.12 273 GLN A O 1
ATOM 2155 N N . HIS A 1 274 ? 2.126 -16.249 -15.612 1.00 88.88 274 HIS A N 1
ATOM 2156 C CA . HIS A 1 274 ? 2.966 -15.871 -14.468 1.00 88.88 274 HIS A CA 1
ATOM 2157 C C . HIS A 1 274 ? 3.724 -14.552 -14.686 1.00 88.88 274 HIS A C 1
ATOM 2159 O O . HIS A 1 274 ? 4.211 -13.958 -13.732 1.00 88.88 274 HIS A O 1
ATOM 2165 N N . PHE A 1 275 ? 3.814 -14.085 -15.934 1.00 91.44 275 PHE A N 1
ATOM 2166 C CA . PHE A 1 275 ? 4.459 -12.821 -16.307 1.00 91.44 275 PHE A CA 1
ATOM 2167 C C . PHE A 1 275 ? 3.436 -11.732 -16.673 1.00 91.44 275 PHE A C 1
ATOM 2169 O O . PHE A 1 275 ? 3.804 -10.642 -17.124 1.00 91.44 275 PHE A O 1
ATOM 2176 N N . ALA A 1 276 ? 2.141 -12.027 -16.527 1.00 92.69 276 ALA A N 1
ATOM 2177 C CA . ALA A 1 276 ? 1.073 -11.087 -16.823 1.00 92.69 276 ALA A CA 1
ATOM 2178 C C . ALA A 1 276 ? 1.015 -9.963 -15.779 1.00 92.69 276 ALA A C 1
ATOM 2180 O O . ALA A 1 276 ? 1.378 -10.142 -14.614 1.00 92.69 276 ALA A O 1
ATOM 2181 N N . ALA A 1 277 ? 0.528 -8.798 -16.210 1.00 95.69 277 ALA A N 1
ATOM 2182 C CA . ALA A 1 277 ? 0.248 -7.685 -15.316 1.00 95.69 277 ALA A CA 1
ATOM 2183 C C . ALA A 1 277 ? -0.817 -8.089 -14.285 1.00 95.69 277 ALA A C 1
ATOM 2185 O O . ALA A 1 277 ? -1.919 -8.503 -14.646 1.00 95.69 277 ALA A O 1
ATOM 2186 N N . ALA A 1 278 ? -0.494 -7.946 -13.003 1.00 96.19 278 ALA A N 1
ATOM 2187 C CA . ALA A 1 278 ? -1.398 -8.206 -11.897 1.00 96.19 278 ALA A CA 1
ATOM 2188 C C . ALA A 1 278 ? -2.433 -7.068 -11.782 1.00 96.19 278 ALA A C 1
ATOM 2190 O O . ALA A 1 278 ? -2.050 -5.909 -11.585 1.00 96.19 278 ALA A O 1
ATOM 2191 N N . PRO A 1 279 ? -3.745 -7.362 -11.866 1.00 96.19 279 PRO A N 1
ATOM 2192 C CA . PRO A 1 279 ? -4.783 -6.368 -11.617 1.00 96.19 279 PRO A CA 1
ATOM 2193 C C . PRO A 1 279 ? -4.684 -5.771 -10.209 1.00 96.19 279 PRO A C 1
ATOM 2195 O O . PRO A 1 279 ? -4.344 -6.460 -9.250 1.00 96.19 279 PRO A O 1
ATOM 2198 N N . SER A 1 280 ? -5.088 -4.507 -10.038 1.00 97.56 280 SER A N 1
ATOM 2199 C CA . SER A 1 280 ? -5.048 -3.856 -8.713 1.00 97.56 280 SER A CA 1
ATOM 2200 C C . SER A 1 280 ? -5.822 -4.656 -7.653 1.00 97.56 280 SER A C 1
ATOM 2202 O O . SER A 1 280 ? -5.348 -4.795 -6.531 1.00 97.56 280 SER A O 1
ATOM 2204 N N . LYS A 1 281 ? -6.950 -5.280 -8.028 1.00 96.75 281 LYS A N 1
ATOM 2205 C CA . LYS A 1 281 ? -7.714 -6.189 -7.156 1.00 96.75 281 LYS A CA 1
ATOM 2206 C C . LYS A 1 281 ? -6.881 -7.363 -6.637 1.00 96.75 281 LYS A C 1
ATOM 2208 O O . LYS A 1 281 ? -6.927 -7.644 -5.446 1.00 96.75 281 LYS A O 1
ATOM 2213 N N . SER A 1 282 ? -6.118 -8.038 -7.499 1.00 95.75 282 SER A N 1
ATOM 2214 C CA . SER A 1 282 ? -5.317 -9.193 -7.076 1.00 95.75 282 SER A CA 1
ATOM 2215 C C . SER A 1 282 ? -4.139 -8.779 -6.199 1.00 95.75 282 SER A C 1
ATOM 2217 O O . SER A 1 282 ? -3.777 -9.516 -5.290 1.00 95.75 282 SER A O 1
ATOM 2219 N N . ILE A 1 283 ? -3.551 -7.601 -6.448 1.00 98.06 283 ILE A N 1
ATOM 2220 C CA . ILE A 1 283 ? -2.483 -7.054 -5.597 1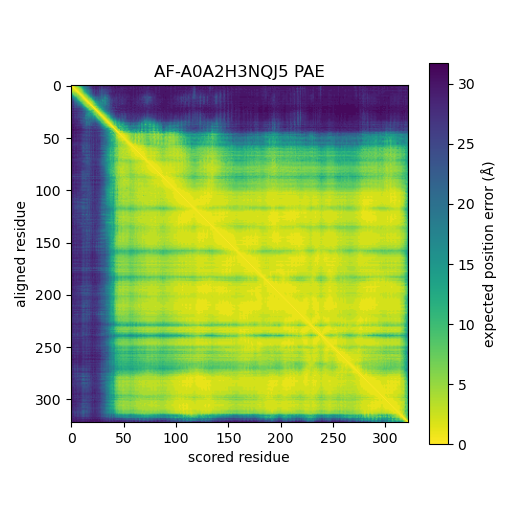.00 98.06 283 ILE A CA 1
ATOM 2221 C C . ILE A 1 283 ? -3.031 -6.791 -4.190 1.00 98.06 283 ILE A C 1
ATOM 2223 O O . ILE A 1 283 ? -2.458 -7.269 -3.217 1.00 98.06 283 ILE A O 1
ATOM 2227 N N . LEU A 1 284 ? -4.176 -6.111 -4.085 1.00 98.31 284 LEU A N 1
ATOM 2228 C CA . LEU A 1 284 ? -4.826 -5.809 -2.806 1.00 98.31 284 LEU A CA 1
ATOM 2229 C C . LEU A 1 284 ? -5.208 -7.074 -2.026 1.00 98.31 284 LEU A C 1
ATOM 2231 O O . LEU A 1 284 ? -4.903 -7.174 -0.840 1.00 98.31 284 LEU A O 1
ATOM 2235 N N . LEU A 1 285 ? -5.810 -8.065 -2.691 1.00 97.12 285 LEU A N 1
ATOM 2236 C CA . LEU A 1 285 ? -6.144 -9.345 -2.058 1.00 97.12 285 LEU A CA 1
ATOM 2237 C C . LEU A 1 285 ? -4.893 -10.107 -1.603 1.00 97.12 285 LEU A C 1
ATOM 2239 O O . LEU A 1 285 ? -4.911 -10.712 -0.537 1.00 97.12 285 LEU A O 1
ATOM 2243 N N . ARG A 1 286 ? -3.787 -10.042 -2.356 1.00 96.19 286 ARG A N 1
ATOM 2244 C CA . ARG A 1 286 ? -2.513 -10.646 -1.938 1.00 96.19 286 ARG A CA 1
ATOM 2245 C C . ARG A 1 286 ? -1.901 -9.925 -0.732 1.00 96.19 286 ARG A C 1
ATOM 2247 O O . ARG A 1 286 ? -1.369 -10.593 0.147 1.00 96.19 286 ARG A O 1
ATOM 2254 N N . MET A 1 287 ? -1.996 -8.595 -0.656 1.00 97.75 287 MET A N 1
ATOM 2255 C CA . MET A 1 287 ? -1.567 -7.842 0.532 1.00 97.75 287 MET A CA 1
ATOM 2256 C C . MET A 1 287 ? -2.373 -8.252 1.771 1.00 97.75 287 MET A C 1
ATOM 2258 O O . MET A 1 287 ? -1.779 -8.565 2.799 1.00 97.75 287 MET A O 1
ATOM 2262 N N . ALA A 1 288 ? -3.705 -8.318 1.655 1.00 97.50 288 ALA A N 1
ATOM 2263 C CA . ALA A 1 288 ? -4.575 -8.787 2.734 1.00 97.50 288 ALA A CA 1
ATOM 2264 C C . ALA A 1 288 ? -4.262 -10.242 3.126 1.00 97.50 288 ALA A C 1
ATOM 2266 O O . ALA A 1 288 ? -4.152 -10.547 4.309 1.00 97.50 288 ALA A O 1
ATOM 2267 N N . ARG A 1 289 ? -4.007 -11.123 2.147 1.00 95.94 289 ARG A N 1
ATOM 2268 C CA . ARG A 1 289 ? -3.623 -12.520 2.397 1.00 95.94 289 ARG A CA 1
ATOM 2269 C C . ARG A 1 289 ? -2.325 -12.637 3.191 1.00 95.94 289 ARG A C 1
ATOM 2271 O O . ARG A 1 289 ? -2.251 -13.470 4.087 1.00 95.94 289 ARG A O 1
ATOM 2278 N N . ASN A 1 290 ? -1.311 -11.831 2.874 1.00 94.94 290 ASN A N 1
ATOM 2279 C CA . ASN A 1 290 ? -0.046 -11.845 3.612 1.00 94.94 290 ASN A CA 1
ATOM 2280 C C . ASN A 1 290 ? -0.263 -11.498 5.094 1.00 94.94 290 ASN A C 1
ATOM 2282 O O . ASN A 1 290 ? 0.294 -12.165 5.961 1.00 94.94 290 ASN A O 1
ATOM 2286 N N . LEU A 1 291 ? -1.103 -10.495 5.374 1.00 96.88 291 LEU A N 1
ATOM 2287 C CA . LEU A 1 291 ? -1.478 -10.110 6.737 1.00 96.88 291 LEU A CA 1
ATOM 2288 C C . LEU A 1 291 ? -2.321 -11.190 7.432 1.00 96.88 291 LEU A C 1
ATOM 2290 O O . LEU A 1 291 ? -2.098 -11.468 8.604 1.00 96.88 291 LEU A O 1
ATOM 2294 N N . LEU A 1 292 ? -3.239 -11.841 6.711 1.00 96.19 292 LEU A N 1
ATOM 2295 C CA . LEU A 1 292 ? -4.068 -12.927 7.245 1.00 96.19 292 LEU A CA 1
ATOM 2296 C C . LEU A 1 292 ? -3.209 -14.123 7.679 1.00 96.19 292 LEU A C 1
ATOM 2298 O O . LEU A 1 292 ? -3.387 -14.655 8.770 1.00 96.19 292 LEU A O 1
ATOM 2302 N N . VAL A 1 293 ? -2.238 -14.514 6.845 1.00 94.56 293 VAL A N 1
ATOM 2303 C CA . VAL A 1 293 ? -1.274 -15.581 7.164 1.00 94.56 293 VAL A CA 1
ATOM 2304 C C . VAL A 1 293 ? -0.401 -15.197 8.359 1.00 94.56 293 VAL A C 1
ATOM 2306 O O . VAL A 1 293 ? -0.093 -16.042 9.194 1.00 94.56 293 VAL A O 1
ATOM 2309 N N . TRP A 1 294 ? -0.002 -13.928 8.462 1.00 95.44 294 TRP A N 1
ATOM 2310 C CA . TRP A 1 294 ? 0.716 -13.435 9.635 1.00 95.44 294 TRP A CA 1
ATOM 2311 C C . TRP A 1 294 ? -0.141 -13.521 10.909 1.00 95.44 294 TRP A C 1
ATOM 2313 O O . TRP A 1 294 ? 0.343 -13.994 11.938 1.00 95.44 294 TRP A O 1
ATOM 2323 N N . ALA A 1 295 ? -1.415 -13.125 10.837 1.00 96.19 295 ALA A N 1
ATOM 2324 C CA . ALA A 1 295 ? -2.342 -13.171 11.966 1.00 96.19 295 ALA A CA 1
ATOM 2325 C C . ALA A 1 295 ? -2.574 -14.609 12.456 1.00 96.19 295 ALA A C 1
ATOM 2327 O O . ALA A 1 295 ? -2.497 -14.864 13.655 1.00 96.19 295 ALA A O 1
ATOM 2328 N N . ASP A 1 296 ? -2.757 -15.553 11.530 1.00 94.75 296 ASP A N 1
ATOM 2329 C CA . ASP A 1 296 ? -2.872 -16.987 11.823 1.00 94.75 296 ASP A CA 1
ATOM 2330 C C . ASP A 1 296 ? -1.623 -17.525 12.544 1.00 94.75 296 ASP A C 1
ATOM 2332 O O . ASP A 1 296 ? -1.702 -18.068 13.645 1.00 94.75 296 ASP A O 1
ATOM 2336 N N . ARG A 1 297 ? -0.433 -17.269 11.986 1.00 95.00 297 ARG A N 1
ATOM 2337 C CA . ARG A 1 297 ? 0.842 -17.731 12.562 1.00 95.00 297 ARG A CA 1
ATOM 2338 C C . ARG A 1 297 ? 1.148 -17.151 13.944 1.00 95.00 297 ARG A C 1
ATOM 2340 O O . ARG A 1 297 ? 1.833 -17.804 14.727 1.00 95.00 297 ARG A O 1
ATOM 2347 N N . THR A 1 298 ? 0.703 -15.928 14.222 1.00 95.31 298 THR A N 1
ATOM 2348 C CA . THR A 1 298 ? 0.946 -15.232 15.499 1.00 95.31 298 THR A CA 1
ATOM 2349 C C . THR A 1 298 ? -0.162 -15.450 16.529 1.00 95.31 298 THR A C 1
ATOM 2351 O O . THR A 1 298 ? -0.022 -15.008 17.668 1.00 95.31 298 THR A O 1
ATOM 2354 N N . GLY A 1 299 ? -1.249 -16.138 16.162 1.00 95.56 299 GLY A N 1
ATOM 2355 C CA . GLY A 1 299 ? -2.408 -16.345 17.031 1.00 95.56 299 GLY A CA 1
ATOM 2356 C C . GLY A 1 299 ? -3.256 -15.086 17.248 1.00 95.56 299 GLY A C 1
ATOM 2357 O O . GLY A 1 299 ? -4.012 -15.019 18.217 1.00 95.56 299 GLY A O 1
ATOM 2358 N N . ASN A 1 300 ? -3.145 -14.080 16.374 1.00 95.44 300 ASN A N 1
ATOM 2359 C CA . ASN A 1 300 ? -3.962 -12.870 16.433 1.00 95.44 300 ASN A CA 1
ATOM 2360 C C . ASN A 1 300 ? -5.353 -13.134 15.830 1.00 95.44 300 ASN A C 1
ATOM 2362 O O . ASN A 1 300 ? -5.619 -12.841 14.663 1.00 95.44 300 ASN A O 1
ATOM 2366 N N . THR A 1 301 ? -6.235 -13.720 16.639 1.00 95.44 301 THR A N 1
ATOM 2367 C CA . THR A 1 301 ? -7.576 -14.169 16.227 1.00 95.44 301 THR A CA 1
ATOM 2368 C C . THR A 1 301 ? -8.498 -13.029 15.802 1.00 95.44 301 THR A C 1
ATOM 2370 O O . THR A 1 301 ? -9.324 -13.202 14.910 1.00 95.44 301 THR A O 1
ATOM 2373 N N . GLU A 1 302 ? -8.362 -11.847 16.405 1.00 93.12 302 GLU A N 1
ATOM 2374 C CA . GLU A 1 302 ? -9.136 -10.667 16.018 1.00 93.12 302 GLU A CA 1
ATOM 2375 C C . GLU A 1 302 ? -8.777 -10.214 14.602 1.00 93.12 302 GLU A C 1
ATOM 2377 O O . GLU A 1 302 ? -9.649 -10.178 13.732 1.00 93.12 302 GLU A O 1
ATOM 2382 N N . MET A 1 303 ? -7.487 -9.980 14.341 1.00 95.06 303 MET A N 1
ATOM 2383 C CA . MET A 1 303 ? -7.020 -9.585 13.014 1.00 95.06 303 MET A CA 1
ATOM 2384 C C . MET A 1 303 ? -7.326 -10.654 11.963 1.00 95.06 303 MET A C 1
ATOM 2386 O O . MET A 1 303 ? -7.666 -10.318 10.829 1.00 95.06 303 MET A O 1
ATOM 2390 N N . HIS A 1 304 ? -7.220 -11.937 12.327 1.00 96.00 304 HIS A N 1
ATOM 2391 C CA . HIS A 1 304 ? -7.579 -13.030 11.432 1.00 96.00 304 HIS A CA 1
ATOM 2392 C C . HIS A 1 304 ? -9.032 -12.905 10.964 1.00 96.00 304 HIS A C 1
ATOM 2394 O O . HIS A 1 304 ? -9.287 -12.817 9.764 1.00 96.00 304 HIS A O 1
ATOM 2400 N N . ARG A 1 305 ? -9.973 -12.829 11.910 1.00 95.50 305 ARG A N 1
ATOM 2401 C CA . ARG A 1 305 ? -11.413 -12.734 11.639 1.00 95.50 305 ARG A CA 1
ATOM 2402 C C . ARG A 1 305 ? -11.760 -11.524 10.774 1.00 95.50 305 ARG A C 1
ATOM 2404 O O . ARG A 1 305 ? -12.509 -11.637 9.806 1.00 95.50 305 ARG A O 1
ATOM 2411 N N . GLU A 1 306 ? -11.195 -10.368 11.108 1.00 96.06 306 GLU A N 1
ATOM 2412 C CA . GLU A 1 306 ? -11.423 -9.113 10.393 1.00 96.06 306 GLU A CA 1
ATOM 2413 C C . GLU A 1 306 ? -10.889 -9.171 8.955 1.00 96.06 306 GLU A C 1
ATOM 2415 O O . GLU A 1 306 ? -11.613 -8.880 8.001 1.00 96.06 306 GLU A O 1
ATOM 2420 N N . LEU A 1 307 ? -9.642 -9.610 8.759 1.00 96.75 307 LEU A N 1
ATOM 2421 C CA . LEU A 1 307 ? -9.070 -9.776 7.420 1.00 96.75 307 LEU A CA 1
ATOM 2422 C C . LEU A 1 307 ? -9.803 -10.855 6.614 1.00 96.75 307 LEU A C 1
ATOM 2424 O O . LEU A 1 307 ? -9.980 -10.692 5.404 1.00 96.75 307 LEU A O 1
ATOM 2428 N N . ALA A 1 308 ? -10.263 -11.926 7.264 1.00 95.75 308 ALA A N 1
ATOM 2429 C CA . ALA A 1 308 ? -11.062 -12.962 6.628 1.00 95.75 308 ALA A CA 1
ATOM 2430 C C . ALA A 1 308 ? -12.385 -12.390 6.100 1.00 95.75 308 ALA A C 1
ATOM 2432 O O . ALA A 1 308 ? -12.719 -12.621 4.937 1.00 95.75 308 ALA A O 1
ATOM 2433 N N . ALA A 1 309 ? -13.081 -11.554 6.879 1.00 94.88 309 ALA A N 1
ATOM 2434 C CA . ALA A 1 309 ? -14.294 -10.860 6.439 1.00 94.88 309 ALA A CA 1
ATOM 2435 C C . ALA A 1 309 ? -14.042 -9.951 5.217 1.00 94.88 309 ALA A C 1
ATOM 2437 O O . ALA A 1 309 ? -14.784 -10.001 4.230 1.00 94.88 309 ALA A O 1
ATOM 2438 N N . LEU A 1 310 ? -12.925 -9.208 5.203 1.00 95.69 310 LEU A N 1
ATOM 2439 C CA . LEU A 1 310 ? -12.530 -8.386 4.049 1.00 95.69 310 LEU A CA 1
ATOM 2440 C C . LEU A 1 310 ? -12.298 -9.215 2.770 1.00 95.69 310 LEU A C 1
ATOM 2442 O O . LEU A 1 310 ? -12.472 -8.704 1.653 1.00 95.69 310 LEU A O 1
ATOM 2446 N N . MET A 1 311 ? -11.872 -10.471 2.911 1.00 95.19 311 MET A N 1
ATOM 2447 C CA . MET A 1 311 ? -11.453 -11.333 1.804 1.00 95.19 311 MET A CA 1
ATOM 2448 C C . MET A 1 311 ? -12.526 -12.314 1.322 1.00 95.19 311 MET A C 1
ATOM 2450 O O . MET A 1 311 ? -12.600 -12.551 0.114 1.00 95.19 311 MET A O 1
ATOM 2454 N N . ALA A 1 312 ? -13.366 -12.844 2.213 1.00 92.94 312 ALA A N 1
ATOM 2455 C CA . ALA A 1 312 ? -14.307 -13.933 1.938 1.00 92.94 312 ALA A CA 1
ATOM 2456 C C . ALA A 1 312 ? -15.196 -13.720 0.691 1.00 92.94 312 ALA A C 1
ATOM 2458 O O . ALA A 1 312 ? -15.351 -14.654 -0.097 1.00 92.94 312 ALA A O 1
ATOM 2459 N N . PRO A 1 313 ? -15.709 -12.507 0.382 1.00 93.50 313 PRO A N 1
ATOM 2460 C CA . PRO A 1 313 ? -16.510 -12.293 -0.832 1.00 93.50 313 PRO A CA 1
ATOM 2461 C C . PRO A 1 313 ? -15.741 -12.436 -2.156 1.00 93.50 313 PRO A C 1
ATOM 2463 O O . PRO A 1 313 ? -16.345 -12.384 -3.229 1.00 93.50 313 PRO A O 1
ATOM 2466 N N . TYR A 1 314 ? -14.412 -12.520 -2.104 1.00 92.44 314 TYR A N 1
ATOM 2467 C CA . TYR A 1 314 ? -13.528 -12.507 -3.269 1.00 92.44 314 TYR A CA 1
ATOM 2468 C C . TYR A 1 314 ? -12.599 -13.711 -3.341 1.00 92.44 314 TYR A C 1
ATOM 2470 O O . TYR A 1 314 ? -11.978 -13.919 -4.385 1.00 92.44 314 TYR A O 1
ATOM 2478 N N . ASP A 1 315 ? -12.495 -14.468 -2.255 1.00 85.12 315 ASP A N 1
ATOM 2479 C CA . ASP A 1 315 ? -11.618 -15.615 -2.145 1.00 85.12 315 ASP A CA 1
ATOM 2480 C C . ASP A 1 315 ? -12.355 -16.771 -1.455 1.00 85.12 315 ASP A C 1
ATOM 2482 O O . ASP A 1 315 ? -12.452 -16.794 -0.228 1.00 85.12 315 ASP A O 1
ATOM 2486 N N . PRO A 1 316 ? -12.878 -17.739 -2.230 1.00 74.06 316 PRO A N 1
ATOM 2487 C CA . PRO A 1 316 ? -13.632 -18.870 -1.692 1.00 74.06 316 PRO A CA 1
ATOM 2488 C C . PRO A 1 316 ? -12.812 -19.780 -0.774 1.00 74.06 316 PRO A C 1
ATOM 2490 O O . PRO A 1 316 ? -13.383 -20.636 -0.112 1.00 74.06 316 PRO A O 1
ATOM 2493 N N . SER A 1 317 ? -11.481 -19.648 -0.772 1.00 77.06 317 SER A N 1
ATOM 2494 C CA . SER A 1 317 ? -10.603 -20.431 0.096 1.00 77.06 317 SER A CA 1
ATOM 2495 C C . SER A 1 317 ? -10.472 -19.830 1.503 1.00 77.06 317 SER A C 1
ATOM 2497 O O . SER A 1 317 ? -9.720 -20.367 2.317 1.00 77.06 317 SER A O 1
ATOM 2499 N N . VAL A 1 318 ? -11.076 -18.667 1.754 1.00 74.25 318 VAL A N 1
ATOM 2500 C CA . VAL A 1 318 ? -11.120 -18.018 3.065 1.00 74.25 318 VAL A CA 1
ATOM 2501 C C . VAL A 1 318 ? -12.476 -18.321 3.678 1.00 74.25 318 VAL A C 1
ATOM 2503 O O . VAL A 1 318 ? -13.489 -17.792 3.222 1.00 74.25 318 VAL A O 1
ATOM 2506 N N . GLU A 1 319 ? -12.493 -19.157 4.708 1.00 58.69 319 GLU A N 1
ATOM 2507 C CA . GLU A 1 319 ? -13.670 -19.306 5.557 1.00 58.69 319 GLU A CA 1
ATOM 2508 C C . GLU A 1 319 ? -13.640 -18.168 6.589 1.00 58.69 319 GLU A C 1
ATOM 2510 O O . GLU A 1 319 ? -12.659 -18.053 7.323 1.00 58.69 319 GLU A O 1
ATOM 2515 N N . PRO A 1 320 ? -14.639 -17.267 6.629 1.00 57.00 320 PRO A N 1
ATOM 2516 C CA . PRO A 1 320 ? -14.823 -16.446 7.816 1.00 57.00 320 PRO A CA 1
ATOM 2517 C C . PRO A 1 320 ? -15.186 -17.410 8.947 1.00 57.00 320 PRO A C 1
ATOM 2519 O O . PRO A 1 320 ? -16.120 -18.192 8.768 1.00 57.00 320 PRO A O 1
ATOM 2522 N N . ASP A 1 321 ? -14.416 -17.403 10.039 1.00 51.84 321 ASP A N 1
ATOM 2523 C CA . ASP A 1 321 ? -14.624 -18.296 11.187 1.00 51.84 321 ASP A CA 1
ATOM 2524 C C . ASP A 1 321 ? -16.126 -18.482 11.485 1.00 51.84 321 ASP A C 1
ATOM 2526 O O . ASP A 1 321 ? -16.862 -17.497 11.618 1.00 51.84 321 ASP A O 1
ATOM 2530 N N . ALA A 1 322 ? -16.561 -19.748 11.519 1.00 36.66 322 ALA A N 1
ATOM 2531 C CA . ALA A 1 322 ? -17.942 -20.171 11.763 1.00 36.66 322 ALA A CA 1
ATOM 2532 C C . ALA A 1 322 ? -18.408 -19.909 13.203 1.00 36.66 322 ALA A C 1
ATOM 2534 O O . ALA A 1 322 ? -17.589 -20.065 14.139 1.00 36.66 322 ALA A O 1
#

Organism: NCBI:txid1469170

Secondary structure (DSSP, 8-state):
-PPPPP----PPPPP---------------------PPPHHHHHHHHHHHHHHHT---HHHHHHHHHHHTT--HHHHHHHHHHHTTS-HHHHHHHHHHHHHHHHHHHHHHHHHHHHSSS--HHHHHHHHHHHH-TT--HHHHHHHHHHHHHHHHHH-TT--HHHHHHHHHHIIIIIS--EE--SSTT-GGGG-HHHHHHHSEE-HHHHHHHHHHHHHHTT--EEEEEETTEEEEEEE-SS-EEEEETTTTTEEE-HHHHHHHHHHTT----GGGGSBPPHHHHHHHHHHHHHHHHHHHT-HHHHHHHHHHHTTT-TT-----

InterPro domains:
  IPR032698 Protein SirB1, N-terminal [PF13369] (141-289)

Mean predicted aligned error: 10.04 Å

Nearest PDB structures (foldseek):
  2f4m-assembly1_A  TM=3.104E-01  e=9.903E-02  Mus musculus
  6xte-assembly1_A  TM=2.004E-01  e=5.085E+00  Homo sapiens
  8d00-assembly1_A  TM=1.936E-01  e=5.873E+00  Arabidopsis thaliana
  8amz-assembly1_N  TM=1.561E-01  e=5.085E+00  Spinacia oleracea

Radius of gyration: 23.44 Å; Cα contacts (8 Å, |Δi|>4): 378; chains: 1; bounding box: 53×61×73 Å

Sequence (322 aa):
MPGPPPVTSGEWMPLVRIQTGCRSCNTHTLALVQRPVRPRCAMSASVQALVTLLDDPDATVQTAVRKELSTYGPDELAALRQHIQTLEPERQEALSEQLQPLHFEMVERAWHAVLRSSTPSLERGALLLSWYRYPDADLQDAQAQLDTMAASFQKAHPNLTGRDAALHLADYMANELHFAGNHDDYEDPDNSFLTRVLKRRTGIPISLSVVYLLLGRRLNLPVYGVNLPHHFVVKYQDEHSEVFMDPFNGGQPLSRGDCVRFLLKASVQPHAQHFAAAPSKSILLRMARNLLVWADRTGNTEMHRELAALMAPYDPSVEPDA

pLDDT: mean 83.67, std 21.73, range [24.3, 98.88]